Protein AF-A0A6J4JGJ0-F1 (afdb_monomer_lite)

Structure (mmCIF, N/CA/C/O backbone):
data_AF-A0A6J4JGJ0-F1
#
_entry.id   AF-A0A6J4JGJ0-F1
#
loop_
_atom_site.group_PDB
_atom_site.id
_atom_site.type_symbol
_atom_site.label_atom_id
_atom_site.label_alt_id
_atom_site.label_comp_id
_atom_site.label_asym_id
_atom_site.label_entity_id
_atom_site.label_seq_id
_atom_site.pdbx_PDB_ins_code
_atom_site.Cartn_x
_atom_site.Cartn_y
_atom_site.Cartn_z
_atom_site.occupancy
_atom_site.B_iso_or_equiv
_atom_site.auth_seq_id
_atom_site.auth_comp_id
_atom_site.auth_asym_id
_atom_site.auth_atom_id
_atom_site.pdbx_PDB_model_num
ATOM 1 N N . TYR A 1 1 ? 24.388 9.368 -12.604 1.00 70.81 1 TYR A N 1
ATOM 2 C CA . TYR A 1 1 ? 23.783 10.703 -12.440 1.00 70.81 1 TYR A CA 1
ATOM 3 C C . TYR A 1 1 ? 24.181 11.184 -11.066 1.00 70.81 1 TYR A C 1
ATOM 5 O O . TYR A 1 1 ? 24.035 10.422 -10.114 1.00 70.81 1 TYR A O 1
ATOM 13 N N . GLU A 1 2 ? 24.759 12.372 -10.991 1.00 78.25 2 GLU A N 1
ATOM 14 C CA . GLU A 1 2 ? 25.039 13.048 -9.726 1.00 78.25 2 GLU A CA 1
ATOM 15 C C . GLU A 1 2 ? 23.963 14.108 -9.540 1.00 78.25 2 GLU A C 1
ATOM 17 O O . GLU A 1 2 ? 23.591 14.784 -10.501 1.00 78.25 2 GLU A O 1
ATOM 22 N N . ASP A 1 3 ? 23.412 14.199 -8.335 1.00 76.19 3 ASP A N 1
ATOM 23 C CA . ASP A 1 3 ? 22.428 15.222 -8.026 1.00 76.19 3 ASP A CA 1
ATOM 24 C C . ASP A 1 3 ? 23.105 16.602 -8.108 1.00 76.19 3 ASP A C 1
ATOM 26 O O . ASP A 1 3 ? 24.086 16.846 -7.404 1.00 76.19 3 ASP A O 1
ATOM 30 N N . PRO A 1 4 ? 22.610 17.527 -8.945 1.00 73.31 4 PRO A N 1
ATOM 31 C CA . PRO A 1 4 ? 23.274 18.807 -9.170 1.00 73.31 4 PRO A CA 1
ATOM 32 C C . PRO A 1 4 ? 23.237 19.744 -7.952 1.00 73.31 4 PRO A C 1
ATOM 34 O O . PRO A 1 4 ? 23.928 20.761 -7.956 1.00 73.31 4 PRO A O 1
ATOM 37 N N . LYS A 1 5 ? 22.430 19.451 -6.921 1.00 80.62 5 LYS A N 1
ATOM 38 C CA . LYS A 1 5 ? 22.336 20.250 -5.692 1.00 80.62 5 LYS A CA 1
ATOM 39 C C . LYS A 1 5 ? 23.202 19.693 -4.570 1.00 80.62 5 LYS A C 1
ATOM 41 O O . LYS A 1 5 ? 23.783 20.482 -3.832 1.00 80.62 5 LYS A O 1
ATOM 46 N N . THR A 1 6 ? 23.259 18.372 -4.407 1.00 82.44 6 THR A N 1
ATOM 47 C CA . THR A 1 6 ? 24.029 17.738 -3.322 1.00 82.44 6 THR A CA 1
ATOM 48 C C . THR A 1 6 ? 25.400 17.238 -3.767 1.00 82.44 6 THR A C 1
ATOM 50 O O . THR A 1 6 ? 26.266 17.034 -2.922 1.00 82.44 6 THR A O 1
ATOM 53 N N . GLY A 1 7 ? 25.618 17.049 -5.072 1.00 79.94 7 GLY A N 1
ATOM 54 C CA . GLY A 1 7 ? 26.824 16.423 -5.621 1.00 79.94 7 GLY A CA 1
ATOM 55 C C . GLY A 1 7 ? 26.918 14.922 -5.329 1.00 79.94 7 GLY A C 1
ATOM 56 O O . GLY A 1 7 ? 27.944 14.304 -5.597 1.00 79.94 7 GLY A O 1
ATOM 57 N N . GLU A 1 8 ? 25.870 14.319 -4.760 1.00 83.88 8 GLU A N 1
ATOM 58 C CA . GLU A 1 8 ? 25.855 12.900 -4.415 1.00 83.88 8 GLU A CA 1
ATOM 59 C C . GLU A 1 8 ? 25.383 12.036 -5.587 1.00 83.88 8 GLU A C 1
ATOM 61 O O . GLU A 1 8 ? 24.634 12.467 -6.466 1.00 83.88 8 GLU A O 1
ATOM 66 N N . ASN A 1 9 ? 25.783 10.764 -5.585 1.00 81.56 9 ASN A N 1
ATOM 67 C CA . ASN A 1 9 ? 25.325 9.809 -6.585 1.00 81.56 9 ASN A CA 1
ATOM 68 C C . ASN A 1 9 ? 23.816 9.545 -6.433 1.00 81.56 9 ASN A C 1
ATOM 70 O O . ASN A 1 9 ? 23.373 8.936 -5.461 1.00 81.56 9 ASN A O 1
ATOM 74 N N . ALA A 1 10 ? 23.044 9.938 -7.444 1.00 83.88 10 ALA A N 1
ATOM 75 C CA . ALA A 1 10 ? 21.600 9.744 -7.533 1.00 83.88 10 ALA A CA 1
ATOM 76 C C . ALA A 1 10 ? 21.233 8.851 -8.735 1.00 83.88 10 ALA A C 1
ATOM 78 O O . ALA A 1 10 ? 20.287 9.108 -9.479 1.00 83.88 10 ALA A O 1
ATOM 79 N N . SER A 1 11 ? 22.022 7.801 -8.979 1.00 88.75 11 SER A N 1
ATOM 80 C CA . SER A 1 11 ? 21.796 6.892 -10.107 1.00 88.75 11 SER A CA 1
ATOM 81 C C . SER A 1 11 ? 20.405 6.257 -10.060 1.00 88.75 11 SER A C 1
ATOM 83 O O . SER A 1 11 ? 19.975 5.745 -9.033 1.00 88.75 11 SER A O 1
ATOM 85 N N . LEU A 1 12 ? 19.710 6.268 -11.199 1.00 90.38 12 LEU A N 1
ATOM 86 C CA . LEU A 1 12 ? 18.352 5.723 -11.317 1.00 90.38 12 LEU A CA 1
ATOM 87 C C . LEU A 1 12 ? 18.331 4.194 -11.460 1.00 90.38 12 LEU A C 1
ATOM 89 O O . LEU A 1 12 ? 17.302 3.567 -11.222 1.00 90.38 12 LEU A O 1
ATOM 93 N N . ILE A 1 13 ? 19.468 3.604 -11.834 1.00 94.88 13 ILE A N 1
ATOM 94 C CA . ILE A 1 13 ? 19.657 2.166 -12.039 1.00 94.88 13 ILE A CA 1
ATOM 95 C C . ILE A 1 13 ? 20.642 1.645 -10.995 1.00 94.88 13 ILE A C 1
ATOM 97 O O . ILE A 1 13 ? 21.642 2.302 -10.695 1.00 94.88 13 ILE A O 1
ATOM 101 N N . ALA A 1 14 ? 20.352 0.474 -10.434 1.00 95.31 14 ALA A N 1
ATOM 102 C CA . ALA A 1 14 ? 21.243 -0.207 -9.508 1.00 95.31 14 ALA A CA 1
ATOM 103 C C . ALA A 1 14 ? 22.553 -0.605 -10.201 1.00 95.31 14 ALA A C 1
ATOM 105 O O . ALA A 1 14 ? 22.571 -0.960 -11.381 1.00 95.31 14 ALA A O 1
ATOM 106 N N . LYS A 1 15 ? 23.664 -0.559 -9.460 1.00 94.75 15 LYS A N 1
ATOM 107 C CA . LYS A 1 15 ? 24.996 -0.826 -10.017 1.00 94.75 15 LYS A CA 1
ATOM 108 C C . LYS A 1 15 ? 25.116 -2.247 -10.583 1.00 94.75 15 LYS A C 1
ATOM 110 O O . LYS A 1 15 ? 25.642 -2.410 -11.678 1.00 94.75 15 LYS A O 1
ATOM 115 N N . ASP A 1 16 ? 24.585 -3.242 -9.874 1.00 95.69 16 ASP A N 1
ATOM 116 C CA . ASP A 1 16 ? 24.581 -4.644 -10.309 1.00 95.69 16 ASP A CA 1
ATOM 117 C C . ASP A 1 16 ? 23.790 -4.829 -11.613 1.00 95.69 16 ASP A C 1
ATOM 119 O O . ASP A 1 16 ? 24.266 -5.463 -12.552 1.00 95.69 16 ASP A O 1
ATOM 123 N N . VAL A 1 17 ? 22.614 -4.208 -11.714 1.00 97.12 17 VAL A N 1
ATOM 124 C CA . VAL A 1 17 ? 21.772 -4.256 -12.919 1.00 97.12 17 VAL A CA 1
ATOM 125 C C . VAL A 1 17 ? 22.444 -3.548 -14.096 1.00 97.12 17 VAL A C 1
ATOM 127 O O . VAL A 1 17 ? 22.437 -4.065 -15.212 1.00 97.12 17 VAL A O 1
ATOM 130 N N . TYR A 1 18 ? 23.080 -2.400 -13.860 1.00 97.00 18 TYR A N 1
ATOM 131 C CA . TYR A 1 18 ? 23.843 -1.694 -14.889 1.00 97.00 18 TYR A CA 1
ATOM 132 C C . TYR A 1 18 ? 25.007 -2.538 -15.430 1.00 97.00 18 TYR A C 1
ATOM 134 O O . TYR A 1 18 ? 25.200 -2.606 -16.643 1.00 97.00 18 TYR A O 1
ATOM 142 N N . GLU A 1 19 ? 25.764 -3.208 -14.560 1.00 97.56 19 GLU A N 1
ATOM 143 C CA . GLU A 1 19 ? 26.869 -4.087 -14.963 1.00 97.56 19 GLU A CA 1
ATOM 144 C C . GLU A 1 19 ? 26.381 -5.262 -15.823 1.00 97.56 19 GLU A C 1
ATOM 146 O O . GLU A 1 19 ? 26.992 -5.566 -16.851 1.00 97.56 19 GLU A O 1
ATOM 151 N N . ILE A 1 20 ? 25.241 -5.863 -15.468 1.00 97.75 20 ILE A N 1
ATOM 152 C CA . ILE A 1 20 ? 24.595 -6.926 -16.254 1.00 97.75 20 ILE A CA 1
ATOM 153 C C . ILE A 1 20 ? 24.184 -6.415 -17.638 1.00 97.75 20 ILE A C 1
ATOM 155 O O . ILE A 1 20 ? 24.487 -7.063 -18.643 1.00 97.75 20 ILE A O 1
ATOM 159 N N . ILE A 1 21 ? 23.538 -5.245 -17.706 1.00 97.31 21 ILE A N 1
ATOM 160 C CA . ILE A 1 21 ? 23.137 -4.622 -18.975 1.00 97.31 21 ILE A CA 1
ATOM 161 C C . ILE A 1 21 ? 24.370 -4.363 -19.841 1.00 97.31 21 ILE A C 1
ATOM 163 O O . ILE A 1 21 ? 24.394 -4.735 -21.010 1.00 97.31 21 ILE A O 1
ATOM 167 N N . ARG A 1 22 ? 25.430 -3.777 -19.271 1.00 97.38 22 ARG A N 1
ATOM 168 C CA . ARG A 1 22 ? 26.668 -3.470 -20.003 1.00 97.38 22 ARG A CA 1
ATOM 169 C C . ARG A 1 22 ? 27.361 -4.720 -20.530 1.00 97.38 22 ARG A C 1
ATOM 171 O O . ARG A 1 22 ? 27.859 -4.690 -21.652 1.00 97.38 22 ARG A O 1
ATOM 178 N N . LYS A 1 23 ? 27.379 -5.804 -19.753 1.00 97.94 23 LYS A N 1
ATOM 179 C CA . LYS A 1 23 ? 27.971 -7.083 -20.164 1.00 97.94 23 LYS A CA 1
ATOM 180 C C . LYS A 1 23 ? 27.230 -7.716 -21.349 1.00 97.94 23 LYS A C 1
ATOM 182 O O . LYS A 1 23 ? 27.870 -8.360 -22.171 1.00 97.94 23 LYS A O 1
ATOM 187 N N . ASN A 1 24 ? 25.916 -7.506 -21.452 1.00 97.69 24 ASN A N 1
ATOM 188 C CA . ASN A 1 24 ? 25.051 -8.129 -22.462 1.00 97.69 24 ASN A CA 1
ATOM 189 C C . ASN A 1 24 ? 24.478 -7.125 -23.482 1.00 97.69 24 ASN A C 1
ATOM 191 O O . ASN A 1 24 ? 23.507 -7.437 -24.168 1.00 97.69 24 ASN A O 1
ATOM 195 N N . ALA A 1 25 ? 25.067 -5.928 -23.594 1.00 96.81 25 ALA A N 1
ATOM 196 C CA . ALA A 1 25 ? 24.467 -4.790 -24.295 1.00 96.81 25 ALA A CA 1
ATOM 197 C C . ALA A 1 25 ? 24.060 -5.108 -25.741 1.00 96.81 25 ALA A C 1
ATOM 199 O O . ALA A 1 25 ? 22.922 -4.866 -26.119 1.00 96.81 25 ALA A O 1
ATOM 200 N N . ALA A 1 26 ? 24.944 -5.738 -26.523 1.00 97.44 26 ALA A N 1
ATOM 201 C CA . ALA A 1 26 ? 24.660 -6.062 -27.924 1.00 97.44 26 ALA A CA 1
ATOM 202 C C . ALA A 1 26 ? 23.440 -6.989 -28.096 1.00 97.44 26 ALA A C 1
ATOM 204 O O . ALA A 1 26 ? 22.639 -6.802 -29.012 1.00 97.44 26 ALA A O 1
ATOM 205 N N . LEU A 1 27 ? 23.282 -7.975 -27.209 1.00 97.50 27 LEU A N 1
ATOM 206 C CA . LEU A 1 27 ? 22.150 -8.902 -27.236 1.00 97.50 27 LEU A CA 1
ATOM 207 C C . LEU A 1 27 ? 20.855 -8.205 -26.801 1.00 97.50 27 LEU A C 1
ATOM 209 O O . LEU A 1 27 ? 19.830 -8.336 -27.462 1.00 97.50 27 LEU A O 1
ATOM 213 N N . LEU A 1 28 ? 20.904 -7.435 -25.714 1.00 97.25 28 LEU A N 1
ATOM 214 C CA . LEU A 1 28 ? 19.732 -6.733 -25.187 1.00 97.25 28 LEU A CA 1
ATOM 215 C C . LEU A 1 28 ? 19.235 -5.652 -26.157 1.00 97.25 28 LEU A C 1
ATOM 217 O O . LEU A 1 28 ? 18.037 -5.580 -26.423 1.00 97.25 28 LEU A O 1
ATOM 221 N N . ASP A 1 29 ? 20.147 -4.868 -26.737 1.00 97.00 29 ASP A N 1
ATOM 222 C CA . ASP A 1 29 ? 19.820 -3.800 -27.686 1.00 97.00 29 ASP A CA 1
ATOM 223 C C . ASP A 1 29 ? 19.202 -4.353 -28.978 1.00 97.00 29 ASP A C 1
ATOM 225 O O . ASP A 1 29 ? 18.273 -3.753 -29.517 1.00 97.00 29 ASP A O 1
ATOM 229 N N . SER A 1 30 ? 19.678 -5.509 -29.457 1.00 97.31 30 SER A N 1
ATOM 230 C CA . SER A 1 30 ? 19.125 -6.172 -30.649 1.00 97.31 30 SER A CA 1
ATOM 231 C C . SER A 1 30 ? 17.810 -6.913 -30.392 1.00 97.31 30 SER A C 1
ATOM 233 O O . SER A 1 30 ? 17.065 -7.163 -31.337 1.00 97.31 30 SER A O 1
ATOM 235 N N . SER A 1 31 ? 17.498 -7.229 -29.132 1.00 97.38 31 SER A N 1
ATOM 236 C CA . SER A 1 31 ? 16.259 -7.922 -28.754 1.00 97.38 31 SER A CA 1
ATOM 237 C C . SER A 1 31 ? 15.063 -6.980 -28.583 1.00 97.38 31 SER A C 1
ATOM 239 O O . SER A 1 31 ? 13.919 -7.432 -28.596 1.00 97.38 31 SER A O 1
ATOM 241 N N . ILE A 1 32 ? 15.296 -5.675 -28.407 1.00 98.25 32 ILE A N 1
ATOM 242 C CA . ILE A 1 32 ? 14.223 -4.691 -28.226 1.00 98.25 32 ILE A CA 1
ATOM 243 C C . ILE A 1 32 ? 13.545 -4.374 -29.565 1.00 98.25 32 ILE A C 1
ATOM 245 O O . ILE A 1 32 ? 14.179 -3.911 -30.511 1.00 98.25 32 ILE A O 1
ATOM 249 N N . ILE A 1 33 ? 12.218 -4.521 -29.611 1.00 98.12 33 ILE A N 1
ATOM 250 C CA . ILE A 1 33 ? 11.396 -4.219 -30.790 1.00 98.12 33 ILE A CA 1
ATOM 251 C C . ILE A 1 33 ? 10.628 -2.917 -30.549 1.00 98.12 33 ILE A C 1
ATOM 253 O O . ILE A 1 33 ? 9.560 -2.907 -29.935 1.00 98.12 33 ILE A O 1
ATOM 257 N N . TYR A 1 34 ? 11.164 -1.800 -31.046 1.00 98.19 34 TYR A N 1
ATOM 258 C CA . TYR A 1 34 ? 10.584 -0.468 -30.820 1.00 98.19 34 TYR A CA 1
ATOM 259 C C . TYR A 1 34 ? 9.199 -0.264 -31.439 1.00 98.19 34 TYR A C 1
ATOM 261 O O . TYR A 1 34 ? 8.421 0.525 -30.909 1.00 98.19 34 TYR A O 1
ATOM 269 N N . ASP A 1 35 ? 8.843 -1.003 -32.491 1.00 98.19 35 ASP A N 1
ATOM 270 C CA . ASP A 1 35 ? 7.511 -0.904 -33.101 1.00 98.19 35 ASP A CA 1
ATOM 271 C C . ASP A 1 35 ? 6.389 -1.288 -32.121 1.00 98.19 35 ASP A C 1
ATOM 273 O O . ASP A 1 35 ? 5.263 -0.803 -32.236 1.00 98.19 35 ASP A O 1
ATOM 277 N N . ARG A 1 36 ? 6.702 -2.076 -31.080 1.00 97.81 36 ARG A N 1
ATOM 278 C CA . ARG A 1 36 ? 5.752 -2.429 -30.016 1.00 97.81 36 ARG A CA 1
ATOM 279 C C . ARG A 1 36 ? 5.343 -1.233 -29.150 1.00 97.81 36 ARG A C 1
ATOM 281 O O . ARG A 1 36 ? 4.330 -1.320 -28.458 1.00 97.81 36 ARG A O 1
ATOM 288 N N . ASP A 1 37 ? 6.056 -0.103 -29.203 1.00 97.31 37 ASP A N 1
ATOM 289 C CA . ASP A 1 37 ? 5.617 1.137 -28.546 1.00 97.31 37 ASP A CA 1
ATOM 290 C C . ASP A 1 37 ? 4.291 1.655 -29.137 1.00 97.31 37 ASP A C 1
ATOM 292 O O . ASP A 1 37 ? 3.472 2.210 -28.403 1.00 97.31 37 ASP A O 1
ATOM 296 N N . TYR A 1 38 ? 4.024 1.402 -30.424 1.00 96.44 38 TYR A N 1
ATOM 297 C CA . TYR A 1 38 ? 2.775 1.794 -31.091 1.00 96.44 38 TYR A CA 1
ATOM 298 C C . TYR A 1 38 ? 1.582 0.900 -30.743 1.00 96.44 38 TYR A C 1
ATOM 300 O O . TYR A 1 38 ? 0.450 1.222 -31.096 1.00 96.44 38 TYR A O 1
ATOM 308 N N . ASN A 1 39 ? 1.801 -0.198 -30.012 1.00 94.81 39 ASN A N 1
ATOM 309 C CA . ASN A 1 39 ? 0.703 -1.045 -29.560 1.00 94.81 39 ASN A CA 1
ATOM 310 C C . ASN A 1 39 ? -0.116 -0.370 -28.452 1.00 94.81 39 ASN A C 1
ATOM 312 O O . ASN A 1 39 ? -1.227 -0.816 -28.166 1.00 94.81 39 ASN A O 1
ATOM 316 N N . TYR A 1 40 ? 0.411 0.644 -27.760 1.00 95.62 40 TYR A N 1
ATOM 317 C CA . TYR A 1 40 ? -0.340 1.379 -26.741 1.00 95.62 40 TYR A CA 1
ATOM 318 C C . TYR A 1 40 ? -1.349 2.330 -27.379 1.00 95.62 40 TYR A C 1
ATOM 320 O O . TYR A 1 40 ? -1.034 3.065 -28.311 1.00 95.62 40 TYR A O 1
ATOM 328 N N . ASP A 1 41 ? -2.561 2.354 -26.829 1.00 96.25 41 ASP A N 1
ATOM 329 C CA . ASP A 1 41 ? -3.506 3.412 -27.147 1.00 96.25 41 ASP A CA 1
ATOM 330 C C . ASP A 1 41 ? -3.028 4.746 -26.551 1.00 96.25 41 ASP A C 1
ATOM 332 O O . ASP A 1 41 ? -2.117 4.815 -25.716 1.00 96.25 41 ASP A O 1
ATOM 336 N N . TYR A 1 42 ? -3.653 5.840 -26.980 1.00 96.38 42 TYR A N 1
ATOM 337 C CA . TYR A 1 42 ? -3.246 7.178 -26.559 1.00 96.38 42 TYR A CA 1
ATOM 338 C C . TYR A 1 42 ? -3.261 7.344 -25.029 1.00 96.38 42 TYR A C 1
ATOM 340 O O . TYR A 1 42 ? -2.307 7.865 -24.447 1.00 96.38 42 TYR A O 1
ATOM 348 N N . PHE A 1 43 ? -4.318 6.878 -24.356 1.00 96.25 43 PHE A N 1
ATOM 349 C CA . PHE A 1 43 ? -4.458 7.031 -22.906 1.00 96.25 43 PHE A CA 1
ATOM 350 C C . PHE A 1 43 ? -3.516 6.119 -22.116 1.00 96.25 43 PHE A C 1
ATOM 352 O O . PHE A 1 43 ? -2.966 6.551 -21.095 1.00 96.25 43 PHE A O 1
ATOM 359 N N . GLY A 1 44 ? -3.273 4.896 -22.587 1.00 95.00 44 GLY A N 1
ATOM 360 C CA . GLY A 1 44 ? -2.284 3.992 -22.015 1.00 95.00 44 GLY A CA 1
ATOM 361 C C . GLY A 1 44 ? -0.881 4.577 -22.121 1.00 95.00 44 GLY A C 1
ATOM 362 O O . GLY A 1 44 ? -0.179 4.672 -21.112 1.00 95.00 44 GLY A O 1
ATOM 363 N N . TYR A 1 45 ? -0.507 5.090 -23.295 1.00 96.44 45 TYR A N 1
ATOM 364 C CA . TYR A 1 45 ? 0.778 5.761 -23.479 1.00 96.44 45 TYR A CA 1
ATOM 365 C C . TYR A 1 45 ? 0.916 6.995 -22.578 1.00 96.44 45 TYR A C 1
ATOM 367 O O . TYR A 1 45 ? 1.911 7.129 -21.866 1.00 96.44 45 TYR A O 1
ATOM 375 N N . LYS A 1 46 ? -0.098 7.871 -22.522 1.00 96.00 46 LYS A N 1
ATOM 376 C CA . LYS A 1 46 ? -0.080 9.049 -21.635 1.00 96.00 46 LYS A CA 1
ATOM 377 C C . LYS A 1 46 ? 0.029 8.679 -20.159 1.00 96.00 46 LYS A C 1
ATOM 379 O O . LYS A 1 46 ? 0.649 9.411 -19.387 1.00 96.00 46 LYS A O 1
ATOM 384 N N . THR A 1 47 ? -0.519 7.536 -19.761 1.00 94.00 47 THR A N 1
ATOM 385 C CA . THR A 1 47 ? -0.370 7.014 -18.399 1.00 94.00 47 THR A CA 1
ATOM 386 C C . THR A 1 47 ? 1.073 6.587 -18.121 1.00 94.00 47 THR A C 1
ATOM 388 O O . THR A 1 47 ? 1.625 6.957 -17.079 1.00 94.00 47 THR A O 1
ATOM 391 N N . LEU A 1 48 ? 1.715 5.883 -19.060 1.00 94.75 48 LEU A N 1
ATOM 392 C CA . LEU A 1 48 ? 3.134 5.525 -18.964 1.00 94.75 48 LEU A CA 1
ATOM 393 C C . LEU A 1 48 ? 4.024 6.772 -18.898 1.00 94.75 48 LEU A C 1
ATOM 395 O O . LEU A 1 48 ? 4.837 6.901 -17.980 1.00 94.75 48 LEU A O 1
ATOM 399 N N . GLU A 1 49 ? 3.798 7.720 -19.808 1.00 93.69 49 GLU A N 1
ATOM 400 C CA . GLU A 1 49 ? 4.506 8.999 -19.904 1.00 93.69 49 GLU A CA 1
ATOM 401 C C . GLU A 1 49 ? 4.441 9.787 -18.587 1.00 93.69 49 GLU A C 1
ATOM 403 O O . GLU A 1 49 ? 5.435 10.356 -18.121 1.00 93.69 49 GLU A O 1
ATOM 408 N N . ARG A 1 50 ? 3.262 9.819 -17.959 1.00 90.25 50 ARG A N 1
ATOM 409 C CA . ARG A 1 50 ? 3.024 10.593 -16.741 1.00 90.25 50 ARG A CA 1
ATOM 410 C C . ARG A 1 50 ? 3.756 10.036 -15.522 1.00 90.25 50 ARG A C 1
ATOM 412 O O . ARG A 1 50 ? 4.144 10.825 -14.662 1.00 90.25 50 ARG A O 1
ATOM 419 N N . SER A 1 51 ? 3.900 8.716 -15.385 1.00 88.44 51 SER A N 1
ATOM 420 C CA . SER A 1 51 ? 4.284 8.136 -14.084 1.00 88.44 51 SER A CA 1
ATOM 421 C C . SER A 1 51 ? 5.278 6.977 -14.107 1.00 88.44 51 SER A C 1
ATOM 423 O O . SER A 1 51 ? 5.948 6.790 -13.086 1.00 88.44 51 SER A O 1
ATOM 425 N N . TYR A 1 52 ? 5.390 6.230 -15.210 1.00 92.44 52 TYR A N 1
ATOM 426 C CA . TYR A 1 52 ? 6.132 4.961 -15.270 1.00 92.44 52 TYR A CA 1
ATOM 427 C C . TYR A 1 52 ? 7.513 5.075 -15.909 1.00 92.44 52 TYR A C 1
ATOM 429 O O . TYR A 1 52 ? 8.428 4.380 -15.478 1.00 92.44 52 TYR A O 1
ATOM 437 N N . LEU A 1 53 ? 7.667 5.940 -16.911 1.00 95.44 53 LEU A N 1
ATOM 438 C CA . LEU A 1 53 ? 8.942 6.127 -17.602 1.00 95.44 53 LEU A CA 1
ATOM 439 C C . LEU A 1 53 ? 9.870 7.006 -16.754 1.00 95.44 53 LEU A C 1
ATOM 441 O O . LEU A 1 53 ? 9.453 8.065 -16.267 1.00 95.44 53 LEU A O 1
ATOM 445 N N . LEU A 1 54 ? 11.119 6.571 -16.562 1.00 93.62 54 LEU A N 1
ATOM 446 C CA . LEU A 1 54 ? 12.106 7.333 -15.800 1.00 93.62 54 LEU A CA 1
ATOM 447 C C . LEU A 1 54 ? 12.377 8.695 -16.450 1.00 93.62 54 LEU A C 1
ATOM 449 O O . LEU A 1 54 ? 12.320 8.868 -17.673 1.00 93.62 54 LEU A O 1
ATOM 453 N N . ARG A 1 55 ? 12.679 9.676 -15.595 1.00 91.12 55 ARG A N 1
ATOM 454 C CA . ARG A 1 55 ? 12.964 11.053 -15.994 1.00 91.12 55 ARG A CA 1
ATOM 455 C C . ARG A 1 55 ? 14.305 11.513 -15.450 1.00 91.12 55 ARG A C 1
ATOM 457 O O . ARG A 1 55 ? 14.648 11.208 -14.312 1.00 91.12 55 ARG A O 1
ATOM 464 N N . LEU A 1 56 ? 14.999 12.303 -16.256 1.00 89.25 56 LEU A N 1
ATOM 465 C CA . LEU A 1 56 ? 16.200 13.042 -15.894 1.00 89.25 56 LEU A CA 1
ATOM 466 C C . LEU A 1 56 ? 15.938 14.514 -16.212 1.00 89.25 56 LEU A C 1
ATOM 468 O O . LEU A 1 56 ? 15.472 14.823 -17.309 1.00 89.25 56 LEU A O 1
ATOM 472 N N . ASP A 1 57 ? 16.147 15.408 -15.248 1.00 85.81 57 ASP A N 1
ATOM 473 C CA . ASP A 1 57 ? 15.900 16.851 -15.409 1.00 85.81 57 ASP A CA 1
ATOM 474 C C . ASP A 1 57 ? 14.501 17.178 -15.973 1.00 85.81 57 ASP A C 1
ATOM 476 O O . ASP A 1 57 ? 14.315 18.029 -16.843 1.00 85.81 57 ASP A O 1
ATOM 480 N N . GLY A 1 58 ? 13.490 16.428 -15.517 1.00 85.62 58 GLY A N 1
ATOM 481 C CA . GLY A 1 58 ? 12.093 16.558 -15.947 1.00 85.62 58 GLY A CA 1
ATOM 482 C C . GLY A 1 58 ? 11.768 15.961 -17.324 1.00 85.62 58 GLY A C 1
ATOM 483 O O . GLY A 1 58 ? 10.585 15.786 -17.640 1.00 85.62 58 GLY A O 1
ATOM 484 N N . LYS A 1 59 ? 12.777 15.580 -18.115 1.00 92.75 59 LYS A N 1
ATOM 485 C CA . LYS A 1 59 ? 12.629 14.953 -19.435 1.00 92.75 59 LYS A CA 1
ATOM 486 C C . LYS A 1 59 ? 12.591 13.438 -19.318 1.00 92.75 59 LYS A C 1
ATOM 488 O O . LYS A 1 59 ? 13.279 12.855 -18.489 1.00 92.75 59 LYS A O 1
ATOM 493 N N . ILE A 1 60 ? 11.784 12.796 -20.152 1.00 94.62 60 ILE A N 1
ATOM 494 C CA . ILE A 1 60 ? 11.682 11.335 -20.190 1.00 94.62 60 ILE A CA 1
ATOM 495 C C . ILE A 1 60 ? 12.921 10.763 -20.873 1.00 94.62 60 ILE A C 1
ATOM 497 O O . ILE A 1 60 ? 13.291 11.221 -21.952 1.00 94.62 60 ILE A O 1
ATOM 501 N N . VAL A 1 61 ? 13.543 9.772 -20.234 1.00 95.31 61 VAL A N 1
ATOM 502 C CA . VAL A 1 61 ? 14.756 9.097 -20.731 1.00 95.31 61 VAL A CA 1
ATOM 503 C C . VAL A 1 61 ? 14.525 7.626 -21.082 1.00 95.31 61 VAL A C 1
ATOM 505 O O . VAL A 1 61 ? 15.436 6.970 -21.571 1.00 95.31 61 VAL A O 1
ATOM 508 N N . GLU A 1 62 ? 13.309 7.117 -20.876 1.00 96.94 62 GLU A N 1
ATOM 509 C CA . GLU A 1 62 ? 12.912 5.757 -21.243 1.00 96.94 62 GLU A CA 1
ATOM 510 C C . GLU A 1 62 ? 11.786 5.763 -22.271 1.00 96.94 62 GLU A C 1
ATOM 512 O O . GLU A 1 62 ? 10.797 6.477 -22.116 1.00 96.94 62 GLU A O 1
ATOM 517 N N . ARG A 1 63 ? 11.893 4.898 -23.280 1.00 97.62 63 ARG A N 1
ATOM 518 C CA . ARG A 1 63 ? 10.738 4.426 -24.054 1.00 97.62 63 ARG A CA 1
ATOM 519 C C . ARG A 1 63 ? 10.000 3.325 -23.279 1.00 97.62 63 ARG A C 1
ATOM 521 O O . ARG A 1 63 ? 10.612 2.697 -22.410 1.00 97.62 63 ARG A O 1
ATOM 528 N N . PRO A 1 64 ? 8.726 3.022 -23.597 1.00 98.19 64 PRO A N 1
ATOM 529 C CA . PRO A 1 64 ? 8.025 1.892 -22.988 1.00 98.19 64 PRO A CA 1
ATOM 530 C C . PRO A 1 64 ? 8.816 0.582 -23.073 1.00 98.19 64 PRO A C 1
ATOM 532 O O . PRO A 1 64 ? 8.952 -0.094 -22.055 1.00 98.19 64 PRO A O 1
ATOM 535 N N . GLN A 1 65 ? 9.435 0.267 -24.219 1.00 98.38 65 GLN A N 1
ATOM 536 C CA . GLN A 1 65 ? 10.287 -0.927 -24.321 1.00 98.38 65 GLN A CA 1
ATOM 537 C C . GLN A 1 65 ? 11.494 -0.914 -23.370 1.00 98.38 65 GLN A C 1
ATOM 539 O O . GLN A 1 65 ? 11.842 -1.956 -22.820 1.00 98.38 65 GLN A O 1
ATOM 544 N N . HIS A 1 66 ? 12.120 0.248 -23.140 1.00 98.31 66 HIS A N 1
ATOM 545 C CA . HIS A 1 66 ? 13.242 0.369 -22.198 1.00 98.31 66 HIS A CA 1
ATOM 546 C C . HIS A 1 66 ? 12.799 0.063 -20.772 1.00 98.31 66 HIS A C 1
ATOM 548 O O . HIS A 1 66 ? 13.475 -0.687 -20.073 1.00 98.31 66 HIS A O 1
ATOM 554 N N . MET A 1 67 ? 11.635 0.581 -20.371 1.00 98.19 67 MET A N 1
ATOM 555 C CA . MET A 1 67 ? 11.040 0.283 -19.069 1.00 98.19 67 MET A CA 1
ATOM 556 C C . MET A 1 67 ? 10.762 -1.219 -18.922 1.00 98.19 67 MET A C 1
ATOM 558 O O . MET A 1 67 ? 11.151 -1.808 -17.916 1.00 98.19 67 MET A O 1
ATOM 562 N N . LEU A 1 68 ? 10.169 -1.860 -19.934 1.00 98.50 68 LEU A N 1
ATOM 563 C CA . LEU A 1 68 ? 9.880 -3.298 -19.900 1.00 98.50 68 LEU A CA 1
ATOM 564 C C . LEU A 1 68 ? 11.154 -4.149 -19.815 1.00 98.50 68 LEU A C 1
ATOM 566 O O . LEU A 1 68 ? 11.212 -5.075 -19.009 1.00 98.50 68 LEU A O 1
ATOM 570 N N . MET A 1 69 ? 12.191 -3.817 -20.589 1.00 98.56 69 MET A N 1
ATOM 571 C CA . MET A 1 69 ? 13.472 -4.525 -20.531 1.00 98.56 69 MET A CA 1
ATOM 572 C C . MET A 1 69 ? 14.176 -4.309 -19.185 1.00 98.56 69 MET A C 1
ATOM 574 O O . MET A 1 69 ? 14.660 -5.263 -18.578 1.00 98.56 69 MET A O 1
ATOM 578 N N . ARG A 1 70 ? 14.173 -3.078 -18.652 1.00 98.38 70 ARG A N 1
ATOM 579 C CA . ARG A 1 70 ? 14.681 -2.790 -17.302 1.00 98.38 70 ARG A CA 1
ATOM 580 C C . ARG A 1 70 ? 13.965 -3.629 -16.249 1.00 98.38 70 ARG A C 1
ATOM 582 O O . ARG A 1 70 ? 14.620 -4.137 -15.342 1.00 98.38 70 ARG A O 1
ATOM 589 N N . VAL A 1 71 ? 12.643 -3.764 -16.348 1.00 98.44 71 VAL A N 1
ATOM 590 C CA . VAL A 1 71 ? 11.854 -4.585 -15.423 1.00 98.44 71 VAL A CA 1
ATOM 591 C C . VAL A 1 71 ? 12.256 -6.051 -15.530 1.00 98.44 71 VAL A C 1
ATOM 593 O O . VAL A 1 71 ? 12.555 -6.660 -14.505 1.00 98.44 71 VAL A O 1
ATOM 596 N N . ALA A 1 72 ? 12.334 -6.594 -16.746 1.00 98.56 72 ALA A N 1
ATOM 597 C CA . ALA A 1 72 ? 12.709 -7.985 -16.969 1.00 98.56 72 ALA A CA 1
ATOM 598 C C . ALA A 1 72 ? 14.109 -8.301 -16.411 1.00 98.56 72 ALA A C 1
ATOM 600 O O . ALA A 1 72 ? 14.269 -9.228 -15.619 1.00 98.56 72 ALA A O 1
ATOM 601 N N . ILE A 1 73 ? 15.110 -7.470 -16.714 1.00 98.31 73 ILE A N 1
ATOM 602 C CA . ILE A 1 73 ? 16.470 -7.630 -16.173 1.00 98.31 73 ILE A CA 1
ATOM 603 C C . ILE A 1 73 ? 16.488 -7.397 -14.659 1.00 98.31 73 ILE A C 1
ATOM 605 O O . ILE A 1 73 ? 17.187 -8.092 -13.928 1.00 98.31 73 ILE A O 1
ATOM 609 N N . GLY A 1 74 ? 15.703 -6.445 -14.154 1.00 97.94 74 GLY A N 1
ATOM 610 C CA . GLY A 1 74 ? 15.580 -6.189 -12.721 1.00 97.94 74 GLY A CA 1
ATOM 611 C C . GLY A 1 74 ? 15.053 -7.392 -11.931 1.00 97.94 74 GLY A C 1
ATOM 612 O O . GLY A 1 74 ? 15.432 -7.557 -10.773 1.00 97.94 74 GLY A O 1
ATOM 613 N N . ILE A 1 75 ? 14.216 -8.228 -12.555 1.00 98.25 75 ILE A N 1
ATOM 614 C CA . ILE A 1 75 ? 13.669 -9.462 -11.977 1.00 98.25 75 ILE A CA 1
ATOM 615 C C . ILE A 1 75 ? 14.655 -10.627 -12.131 1.00 98.25 75 ILE A C 1
ATOM 617 O O . ILE A 1 75 ? 14.987 -11.279 -11.142 1.00 98.25 75 ILE A O 1
ATOM 621 N N . HIS A 1 76 ? 15.139 -10.878 -13.350 1.00 98.31 76 HIS A N 1
ATOM 622 C CA . HIS A 1 76 ? 15.894 -12.094 -13.689 1.00 98.31 76 HIS A CA 1
ATOM 623 C C . HIS A 1 76 ? 17.418 -11.954 -13.538 1.00 98.31 76 HIS A C 1
ATOM 625 O O . HIS A 1 76 ? 18.145 -12.945 -13.451 1.00 98.31 76 HIS A O 1
ATOM 631 N N . LYS A 1 77 ? 17.927 -10.724 -13.434 1.00 97.38 77 LYS A N 1
ATOM 632 C CA . LYS A 1 77 ? 19.349 -10.397 -13.279 1.00 97.38 77 LYS A CA 1
ATOM 633 C C . LYS A 1 77 ? 20.228 -11.097 -14.325 1.00 97.38 77 LYS A C 1
ATOM 635 O O . LYS A 1 77 ? 20.181 -10.740 -15.494 1.00 97.38 77 LYS A O 1
ATOM 640 N N . ASN A 1 78 ? 21.075 -12.036 -13.895 1.00 97.31 78 ASN A N 1
ATOM 641 C CA . ASN A 1 78 ? 22.048 -12.719 -14.755 1.00 97.31 78 ASN A CA 1
ATOM 642 C C . ASN A 1 78 ? 21.414 -13.773 -15.674 1.00 97.31 78 ASN A C 1
ATOM 644 O O . ASN A 1 78 ? 22.087 -14.233 -16.593 1.00 97.31 78 ASN A O 1
ATOM 648 N N . ASP A 1 79 ? 20.165 -14.167 -15.423 1.00 98.25 79 ASP A N 1
ATOM 649 C CA . ASP A 1 79 ? 19.421 -15.081 -16.285 1.00 98.25 79 ASP A CA 1
ATOM 650 C C . ASP A 1 79 ? 18.812 -14.302 -17.462 1.00 98.25 79 ASP A C 1
ATOM 652 O O . ASP A 1 79 ? 17.690 -13.792 -17.400 1.00 98.25 79 ASP A O 1
ATOM 656 N N . ILE A 1 80 ? 19.618 -14.133 -18.513 1.00 98.12 80 ILE A N 1
ATOM 657 C CA . IL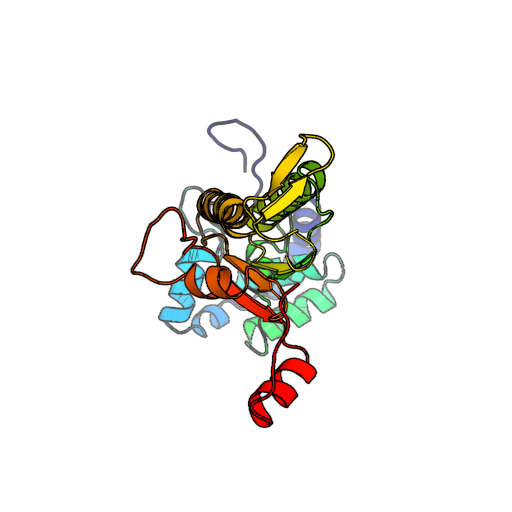E A 1 80 ? 19.259 -13.323 -19.683 1.00 98.12 80 ILE A CA 1
ATOM 658 C C . ILE A 1 80 ? 18.178 -14.005 -20.522 1.00 98.12 80 ILE A C 1
ATOM 660 O O . ILE A 1 80 ? 17.319 -13.305 -21.051 1.00 98.12 80 ILE A O 1
ATOM 664 N N . ASP A 1 81 ? 18.164 -15.335 -20.596 1.00 98.25 81 ASP A N 1
ATOM 665 C CA . ASP A 1 81 ? 17.159 -16.070 -21.368 1.00 98.25 81 ASP A CA 1
ATOM 666 C C . ASP A 1 81 ? 15.759 -15.830 -20.785 1.00 98.25 81 ASP A C 1
ATOM 668 O O . ASP A 1 81 ? 14.856 -15.393 -21.505 1.00 98.25 81 ASP A O 1
ATOM 672 N N . SER A 1 82 ? 15.607 -15.963 -19.462 1.00 98.56 82 SER A N 1
ATOM 673 C CA . SER A 1 82 ? 14.351 -15.632 -18.778 1.00 98.56 82 SER A CA 1
ATOM 674 C C . SER A 1 82 ? 14.010 -14.137 -18.856 1.00 98.56 82 SER A C 1
ATOM 676 O O . SER A 1 82 ? 12.840 -13.766 -18.957 1.00 98.56 82 SER A O 1
ATOM 678 N N . ALA A 1 83 ? 15.009 -13.242 -18.840 1.00 98.56 83 ALA A N 1
ATOM 679 C CA . ALA A 1 83 ? 14.772 -11.808 -19.025 1.00 98.56 83 ALA A CA 1
ATOM 680 C C . ALA A 1 83 ? 14.198 -11.498 -20.420 1.00 98.56 83 ALA A C 1
ATOM 682 O O . ALA A 1 83 ? 13.265 -10.702 -20.543 1.00 98.56 83 ALA A O 1
ATOM 683 N N . LEU A 1 84 ? 14.724 -12.132 -21.469 1.00 98.62 84 LEU A N 1
ATOM 684 C CA . LEU A 1 84 ? 14.240 -11.967 -22.838 1.00 98.62 84 LEU A CA 1
ATOM 685 C C . LEU A 1 84 ? 12.849 -12.581 -23.029 1.00 98.62 84 LEU A C 1
ATOM 687 O O . LEU A 1 84 ? 12.005 -11.972 -23.690 1.00 98.62 84 LEU A O 1
ATOM 691 N N . GLU A 1 85 ? 12.580 -13.738 -22.423 1.00 98.69 85 GLU A N 1
ATOM 692 C CA . GLU A 1 85 ? 11.245 -14.343 -22.400 1.00 98.69 85 GLU A CA 1
ATOM 693 C C . GLU A 1 85 ? 10.226 -13.390 -21.757 1.00 98.69 85 GLU A C 1
ATOM 695 O O . GLU A 1 85 ? 9.235 -13.010 -22.386 1.00 98.69 85 GLU A O 1
ATOM 700 N N . THR A 1 86 ? 10.512 -12.912 -20.544 1.00 98.69 86 THR A N 1
ATOM 701 C CA . THR A 1 86 ? 9.651 -11.970 -19.819 1.00 98.69 86 THR A CA 1
ATOM 702 C C . THR A 1 86 ? 9.465 -10.656 -20.579 1.00 98.69 86 THR A C 1
ATOM 704 O O . THR A 1 86 ? 8.345 -10.144 -20.654 1.00 98.69 86 THR A O 1
ATOM 707 N N . TYR A 1 87 ? 10.520 -10.110 -21.197 1.00 98.69 87 TYR A N 1
ATOM 708 C CA . TYR A 1 87 ? 10.411 -8.925 -22.053 1.00 98.69 87 TYR A CA 1
ATOM 709 C C . TYR A 1 87 ? 9.447 -9.153 -23.222 1.00 98.69 87 TYR A C 1
ATOM 711 O O . TYR A 1 87 ? 8.581 -8.308 -23.469 1.00 98.69 87 TYR A O 1
ATOM 719 N N . ASN A 1 88 ? 9.564 -10.278 -23.932 1.00 98.56 88 ASN A N 1
ATOM 720 C CA . ASN A 1 88 ? 8.689 -10.586 -25.060 1.00 98.56 88 ASN A CA 1
ATOM 721 C C . ASN A 1 88 ? 7.233 -10.721 -24.615 1.00 98.56 88 ASN A C 1
ATOM 723 O O . ASN A 1 88 ? 6.369 -10.037 -25.161 1.00 98.56 88 ASN A O 1
ATOM 727 N N . LEU A 1 89 ? 6.975 -11.492 -23.559 1.00 98.62 89 LEU A N 1
ATOM 728 C CA . LEU A 1 89 ? 5.624 -11.682 -23.036 1.00 98.62 89 LEU A CA 1
ATOM 729 C C . LEU A 1 89 ? 4.978 -10.359 -22.590 1.00 98.62 89 LEU A C 1
ATOM 731 O O . LEU A 1 89 ? 3.817 -10.095 -22.913 1.00 98.62 89 LEU A O 1
ATOM 735 N N . MET A 1 90 ? 5.721 -9.488 -21.897 1.00 98.50 90 MET A N 1
ATOM 736 C CA . MET A 1 90 ? 5.204 -8.178 -21.483 1.00 98.50 90 MET A CA 1
ATOM 737 C C . MET A 1 90 ? 5.022 -7.208 -22.656 1.00 98.50 90 MET A C 1
ATOM 739 O O . MET A 1 90 ? 4.018 -6.499 -22.718 1.00 98.50 90 MET A O 1
ATOM 743 N N . SER A 1 91 ? 5.976 -7.143 -23.589 1.00 98.12 91 SER A N 1
ATOM 744 C CA . SER A 1 91 ? 5.921 -6.204 -24.724 1.00 98.12 91 SER A CA 1
ATOM 745 C C . SER A 1 91 ? 4.864 -6.584 -25.766 1.00 98.12 91 SER A C 1
ATOM 747 O O . SER A 1 91 ? 4.325 -5.705 -26.441 1.00 98.12 91 SER A O 1
ATOM 749 N N . GLU A 1 92 ? 4.500 -7.864 -25.842 1.00 97.88 92 GLU A N 1
ATOM 750 C CA . GLU A 1 92 ? 3.341 -8.379 -26.584 1.00 97.88 92 GLU A CA 1
ATOM 751 C C . GLU A 1 92 ? 2.025 -8.297 -25.793 1.00 97.88 92 GLU A C 1
ATOM 753 O O . GLU A 1 92 ? 0.963 -8.593 -26.333 1.00 97.88 92 GLU A O 1
ATOM 758 N N . LYS A 1 93 ? 2.076 -7.826 -24.539 1.00 96.81 93 LYS A N 1
ATOM 759 C CA . LYS A 1 93 ? 0.933 -7.639 -23.632 1.00 96.81 93 LYS A CA 1
ATOM 760 C C . LYS A 1 93 ? 0.219 -8.926 -23.204 1.00 96.81 93 LYS A C 1
ATOM 762 O O . LYS A 1 93 ? -0.964 -8.878 -22.868 1.00 96.81 93 LYS A O 1
ATOM 767 N N . TRP A 1 94 ? 0.923 -10.054 -23.139 1.00 98.19 94 TRP A N 1
ATOM 768 C CA . TRP A 1 94 ? 0.380 -11.281 -22.543 1.00 98.19 94 TRP A CA 1
ATOM 769 C C . TRP A 1 94 ? 0.095 -11.116 -21.049 1.00 98.19 94 TRP A C 1
ATOM 771 O O . TRP A 1 94 ? -0.886 -11.649 -20.534 1.00 98.19 94 TRP A O 1
ATOM 781 N N . PHE A 1 95 ? 0.933 -10.346 -20.353 1.00 98.31 95 PHE A N 1
ATOM 782 C CA . PHE A 1 95 ? 0.716 -9.941 -18.968 1.00 98.31 95 PHE A CA 1
ATOM 783 C C . PHE A 1 95 ? 1.441 -8.621 -18.661 1.00 98.31 95 PHE A C 1
ATOM 785 O O . PHE A 1 95 ? 2.207 -8.103 -19.472 1.00 98.31 95 PHE A O 1
ATOM 792 N N . THR A 1 96 ? 1.215 -8.075 -17.466 1.00 97.69 96 THR A N 1
ATOM 793 C CA . THR A 1 96 ? 1.992 -6.956 -16.916 1.00 97.69 96 THR A CA 1
ATOM 794 C C . THR A 1 96 ? 2.256 -7.183 -15.434 1.00 97.69 96 THR A C 1
ATOM 796 O O . THR A 1 96 ? 1.407 -7.721 -14.722 1.00 97.69 96 THR A O 1
ATOM 799 N N . HIS A 1 97 ? 3.408 -6.728 -14.942 1.00 97.94 97 HIS A N 1
ATOM 800 C CA . HIS A 1 97 ? 3.640 -6.644 -13.503 1.00 97.94 97 HIS A CA 1
ATOM 801 C C . HIS A 1 97 ? 2.897 -5.459 -12.872 1.00 97.94 97 HIS A C 1
ATOM 803 O O . HIS A 1 97 ? 2.439 -4.536 -13.553 1.00 97.94 97 HIS A O 1
ATOM 809 N N . ALA A 1 98 ? 2.790 -5.488 -11.542 1.00 94.81 98 ALA A N 1
ATOM 810 C CA . ALA A 1 98 ? 2.166 -4.431 -10.762 1.00 94.81 98 ALA A CA 1
ATOM 811 C C . ALA A 1 98 ? 2.970 -3.121 -10.811 1.00 94.81 98 ALA A C 1
ATOM 813 O O . ALA A 1 98 ? 4.179 -3.109 -11.051 1.00 94.81 98 ALA A O 1
ATOM 814 N N . THR A 1 99 ? 2.302 -2.001 -10.514 1.00 89.94 99 THR A N 1
ATOM 815 C CA . THR A 1 99 ? 2.909 -0.661 -10.558 1.00 89.94 99 THR A CA 1
ATOM 816 C C . THR A 1 99 ? 4.248 -0.550 -9.805 1.00 89.94 99 THR A C 1
ATOM 818 O O . THR A 1 99 ? 5.184 -0.017 -10.400 1.00 89.94 99 THR A O 1
ATOM 821 N N . PRO A 1 100 ? 4.405 -1.041 -8.555 1.00 90.12 100 PRO A N 1
ATOM 822 C CA . PRO A 1 100 ? 5.680 -0.925 -7.839 1.00 90.12 100 PRO A CA 1
ATOM 823 C C . PRO A 1 100 ? 6.810 -1.694 -8.522 1.00 90.12 100 PRO A C 1
ATOM 825 O O . PRO A 1 100 ? 7.939 -1.216 -8.564 1.00 90.12 100 PRO A O 1
ATOM 828 N N . THR A 1 101 ? 6.504 -2.840 -9.135 1.00 94.88 101 THR A N 1
ATOM 829 C CA . THR A 1 101 ? 7.475 -3.590 -9.933 1.00 94.88 101 THR A CA 1
ATOM 830 C C . THR A 1 101 ? 7.921 -2.780 -11.151 1.00 94.88 101 THR A C 1
ATOM 832 O O . THR A 1 101 ? 9.119 -2.620 -11.360 1.00 94.88 101 THR A O 1
ATOM 835 N N . LEU A 1 102 ? 6.985 -2.189 -11.904 1.00 94.81 102 LEU A N 1
ATOM 836 C CA . LEU A 1 102 ? 7.307 -1.363 -13.078 1.00 94.81 102 LEU A CA 1
ATOM 837 C C . LEU A 1 102 ? 8.129 -0.111 -12.712 1.00 94.81 102 LEU A C 1
ATOM 839 O O . LEU A 1 102 ? 9.047 0.284 -13.436 1.00 94.81 102 LEU A O 1
ATOM 843 N N . PHE A 1 103 ? 7.828 0.502 -11.563 1.00 90.19 103 PHE A N 1
ATOM 844 C CA . PHE A 1 103 ? 8.554 1.667 -11.058 1.00 90.19 103 PHE A CA 1
ATOM 845 C C . PHE A 1 103 ? 9.968 1.331 -10.585 1.00 90.19 103 PHE A C 1
ATOM 847 O O . PHE A 1 103 ? 10.897 2.071 -10.897 1.00 90.19 103 PHE A O 1
ATOM 854 N N . ASN A 1 104 ? 10.126 0.244 -9.827 1.00 92.06 104 ASN A N 1
ATOM 855 C CA . ASN A 1 104 ? 11.305 0.063 -8.982 1.00 92.06 104 ASN A CA 1
ATOM 856 C C . ASN A 1 104 ? 12.229 -1.073 -9.437 1.00 92.06 104 ASN A C 1
ATOM 858 O O . ASN A 1 104 ? 13.375 -1.124 -8.980 1.00 92.06 104 ASN A O 1
ATOM 862 N N . ALA A 1 105 ? 11.785 -1.977 -10.316 1.00 96.62 105 ALA A N 1
ATOM 863 C CA . ALA A 1 105 ? 12.657 -3.023 -10.844 1.00 96.62 105 ALA A CA 1
ATOM 864 C C . ALA A 1 105 ? 13.846 -2.397 -11.585 1.00 96.62 105 ALA A C 1
ATOM 866 O O . ALA A 1 105 ? 13.694 -1.464 -12.377 1.00 96.62 105 ALA A O 1
ATOM 867 N N . GLY A 1 106 ? 15.045 -2.885 -11.270 1.00 94.94 106 GLY A N 1
ATOM 868 C CA . GLY A 1 106 ? 16.295 -2.341 -11.793 1.00 94.94 106 GLY A CA 1
ATOM 869 C C . GLY A 1 106 ? 16.815 -1.086 -11.083 1.00 94.94 106 GLY A C 1
ATOM 870 O O . GLY A 1 106 ? 17.915 -0.644 -11.399 1.00 94.94 106 GLY A O 1
ATOM 871 N N . SER A 1 107 ? 16.075 -0.511 -10.129 1.00 93.81 107 SER A N 1
ATOM 872 C CA . SER A 1 107 ? 16.494 0.688 -9.383 1.00 93.81 107 SER A CA 1
ATOM 873 C C . SER A 1 107 ? 17.318 0.342 -8.126 1.00 93.81 107 SER A C 1
ATOM 875 O O . SER A 1 107 ? 17.232 -0.789 -7.645 1.00 93.81 107 SER A O 1
ATOM 877 N N . PRO A 1 108 ? 18.083 1.287 -7.536 1.00 91.81 108 PRO A N 1
ATOM 878 C CA . PRO A 1 108 ? 18.927 1.019 -6.362 1.00 91.81 108 PRO A CA 1
ATOM 879 C C . PRO A 1 108 ? 18.193 0.518 -5.110 1.00 91.81 108 PRO A C 1
ATOM 881 O O . PRO A 1 108 ? 18.801 -0.139 -4.268 1.00 91.81 108 PRO A O 1
ATOM 884 N N . LYS A 1 109 ? 16.903 0.839 -4.956 1.00 88.12 109 LYS A N 1
ATOM 885 C CA . LYS A 1 109 ? 16.056 0.377 -3.844 1.00 88.12 109 LYS A CA 1
ATOM 886 C C . LYS A 1 109 ? 14.797 -0.290 -4.412 1.00 88.12 109 LYS A C 1
ATOM 888 O O . LYS A 1 109 ? 13.732 0.330 -4.428 1.00 88.12 109 LYS A O 1
ATOM 893 N N . PRO A 1 110 ? 14.907 -1.537 -4.904 1.00 90.56 110 PRO A N 1
ATOM 894 C CA . PRO A 1 110 ? 13.851 -2.176 -5.676 1.00 90.56 110 PRO A CA 1
ATOM 895 C C . PRO A 1 110 ? 12.745 -2.733 -4.766 1.00 90.56 110 PRO A C 1
ATOM 897 O O . PRO A 1 110 ? 12.701 -3.928 -4.488 1.00 90.56 110 PRO A O 1
ATOM 900 N N . GLN A 1 111 ? 11.832 -1.879 -4.295 1.00 90.56 111 GLN A N 1
ATOM 901 C CA . GLN A 1 111 ? 10.624 -2.339 -3.603 1.00 90.56 111 GLN A CA 1
ATOM 902 C C . GLN A 1 111 ? 9.544 -2.714 -4.635 1.00 90.56 111 GLN A C 1
ATOM 904 O O . GLN A 1 111 ? 8.860 -1.847 -5.178 1.00 90.56 111 GLN A O 1
ATOM 909 N N . LEU A 1 112 ? 9.421 -4.009 -4.934 1.00 93.50 112 LEU A N 1
ATOM 910 C CA . LEU A 1 112 ? 8.566 -4.536 -6.005 1.00 93.50 112 LEU A CA 1
ATOM 911 C C . LEU A 1 112 ? 7.158 -4.951 -5.543 1.00 93.50 112 LEU A C 1
ATOM 913 O O . LEU A 1 112 ? 6.262 -5.083 -6.378 1.00 93.50 112 LEU A O 1
ATOM 917 N N . SER A 1 113 ? 6.957 -5.162 -4.242 1.00 92.25 113 SER A N 1
ATOM 918 C CA . SER A 1 113 ? 5.701 -5.623 -3.642 1.00 92.25 113 SER A CA 1
ATOM 919 C C . SER A 1 113 ? 4.680 -4.495 -3.526 1.00 92.25 113 SER A C 1
ATOM 921 O O . SER A 1 113 ? 5.027 -3.354 -3.234 1.00 92.25 113 SER A O 1
ATOM 923 N N . SER A 1 114 ? 3.398 -4.807 -3.718 1.00 90.06 114 SER A N 1
ATOM 924 C CA . SER A 1 114 ? 2.336 -3.786 -3.715 1.00 90.06 114 SER A CA 1
ATOM 925 C C . SER A 1 114 ? 1.610 -3.629 -2.388 1.00 90.06 114 SER A C 1
ATOM 927 O O . SER A 1 114 ? 1.283 -2.508 -2.006 1.00 90.06 114 SER A O 1
ATOM 929 N N . CYS A 1 115 ? 1.345 -4.733 -1.694 1.00 94.31 115 CYS A N 1
ATOM 930 C CA . CYS A 1 115 ? 0.439 -4.757 -0.553 1.00 94.31 115 CYS A CA 1
ATOM 931 C C . CYS A 1 115 ? 1.106 -5.419 0.646 1.00 94.31 115 CYS A C 1
ATOM 933 O O . CYS A 1 115 ? 1.809 -6.417 0.495 1.00 94.31 115 CYS A O 1
ATOM 935 N N . PHE A 1 116 ? 0.838 -4.879 1.829 1.00 96.06 116 PHE A N 1
ATOM 936 C CA . PHE A 1 116 ? 1.361 -5.368 3.094 1.00 96.06 116 PHE A CA 1
ATOM 937 C C . PHE A 1 116 ? 0.221 -5.527 4.092 1.00 96.06 116 PHE A C 1
ATOM 939 O O . PHE A 1 116 ? -0.656 -4.668 4.187 1.00 96.06 116 PHE A O 1
ATOM 946 N N . LEU A 1 117 ? 0.247 -6.626 4.840 1.00 97.56 117 LEU A N 1
ATOM 947 C CA . LEU A 1 117 ? -0.689 -6.897 5.922 1.00 97.56 117 LEU A CA 1
ATOM 948 C C . LEU A 1 117 ? 0.075 -6.804 7.239 1.00 97.56 117 LEU A C 1
ATOM 950 O O . LEU A 1 117 ? 1.101 -7.463 7.411 1.00 97.56 117 LEU A O 1
ATOM 954 N N . LEU A 1 118 ? -0.407 -5.966 8.147 1.00 97.25 118 LEU A N 1
ATOM 955 C CA . LEU A 1 118 ? 0.162 -5.779 9.471 1.00 97.25 118 LEU A CA 1
ATOM 956 C C . LEU A 1 118 ? -0.891 -6.077 10.530 1.00 97.25 118 LEU A C 1
ATOM 958 O O . LEU A 1 118 ? -2.082 -5.823 10.358 1.00 97.25 118 LEU A O 1
ATOM 962 N N . THR A 1 119 ? -0.416 -6.583 11.657 1.00 97.31 119 THR A N 1
ATOM 963 C CA . THR A 1 119 ? -1.190 -6.636 12.895 1.00 97.31 119 THR A CA 1
ATOM 964 C C . THR A 1 119 ? -0.611 -5.597 13.834 1.00 97.31 119 THR A C 1
ATOM 966 O O . THR A 1 119 ? 0.608 -5.399 13.858 1.00 97.31 119 THR A O 1
ATOM 969 N N . MET A 1 120 ? -1.471 -4.917 14.587 1.00 97.62 120 MET A N 1
ATOM 970 C CA . MET A 1 120 ? -1.015 -4.064 15.673 1.00 97.62 120 MET A CA 1
ATOM 971 C C . MET A 1 120 ? -0.120 -4.866 16.623 1.00 97.62 120 MET A C 1
ATOM 973 O O . MET A 1 120 ? -0.545 -5.905 17.126 1.00 97.62 120 MET A O 1
ATOM 977 N N . LYS A 1 121 ? 1.119 -4.403 16.844 1.00 97.19 121 LYS A N 1
ATOM 978 C CA . LYS A 1 121 ? 2.117 -5.181 17.595 1.00 97.19 121 LYS A CA 1
ATOM 979 C C . LYS A 1 121 ? 1.671 -5.493 19.021 1.00 97.19 121 LYS A C 1
ATOM 981 O O . LYS A 1 121 ? 1.782 -6.633 19.453 1.00 97.19 121 LYS A O 1
ATOM 986 N N . GLU A 1 122 ? 1.197 -4.479 19.741 1.00 96.56 122 GLU A N 1
ATOM 987 C CA . GLU A 1 122 ? 0.770 -4.591 21.136 1.00 96.56 122 GLU A CA 1
ATOM 988 C C . GLU A 1 122 ? -0.279 -3.524 21.470 1.00 96.56 122 GLU A C 1
ATOM 990 O O . GLU A 1 122 ? -0.266 -2.431 20.900 1.00 96.56 122 GLU A O 1
ATOM 995 N N . ASP A 1 123 ? -1.125 -3.808 22.463 1.00 97.00 123 ASP A N 1
ATOM 996 C CA . ASP A 1 123 ? -2.042 -2.850 23.100 1.00 97.00 123 ASP A CA 1
ATOM 997 C C . ASP A 1 123 ? -1.306 -1.944 24.109 1.00 97.00 123 ASP A C 1
ATOM 999 O O . ASP A 1 123 ? -1.574 -1.907 25.318 1.00 97.00 123 ASP A O 1
ATOM 1003 N N . SER A 1 124 ? -0.302 -1.237 23.593 1.00 96.00 124 SER A N 1
ATOM 1004 C CA . SER A 1 124 ? 0.581 -0.340 24.332 1.00 96.00 124 SER A CA 1
ATOM 1005 C C . SER A 1 124 ? 0.968 0.856 23.459 1.00 96.00 124 SER A C 1
ATOM 1007 O O . SER A 1 124 ? 0.981 0.767 22.232 1.00 96.00 124 SER A O 1
ATOM 1009 N N . ILE A 1 125 ? 1.322 1.992 24.071 1.00 95.25 125 ILE A N 1
ATOM 1010 C CA . ILE A 1 125 ? 1.802 3.163 23.315 1.00 95.25 125 ILE A CA 1
ATOM 1011 C C . ILE A 1 125 ? 3.035 2.797 22.478 1.00 95.25 125 ILE A C 1
ATOM 1013 O O . ILE A 1 125 ? 3.114 3.172 21.312 1.00 95.25 125 ILE A O 1
ATOM 1017 N N . ALA A 1 126 ? 3.963 2.017 23.039 1.00 96.81 126 ALA A N 1
ATOM 1018 C CA . ALA A 1 126 ? 5.140 1.554 22.310 1.00 96.81 126 ALA A CA 1
ATOM 1019 C C . ALA A 1 126 ? 4.749 0.711 21.084 1.00 96.81 126 ALA A C 1
ATOM 1021 O O . ALA A 1 126 ? 5.185 1.017 19.977 1.00 96.81 126 ALA A O 1
ATOM 1022 N N . GLY A 1 127 ? 3.863 -0.279 21.250 1.00 97.75 127 GLY A N 1
ATOM 1023 C CA . GLY A 1 127 ? 3.383 -1.124 20.153 1.00 97.75 127 GLY A CA 1
ATOM 1024 C C . GLY A 1 127 ? 2.642 -0.346 19.064 1.00 97.75 127 GLY A C 1
ATOM 1025 O O . GLY A 1 127 ? 2.864 -0.588 17.873 1.00 97.75 127 GLY A O 1
ATOM 1026 N N . ILE A 1 128 ? 1.817 0.630 19.454 1.00 98.06 128 ILE A N 1
ATOM 1027 C CA . ILE A 1 128 ? 1.089 1.510 18.532 1.00 98.06 128 ILE A CA 1
ATOM 1028 C C . ILE A 1 128 ? 2.060 2.345 17.690 1.00 98.06 128 ILE A C 1
ATOM 1030 O O . ILE A 1 128 ? 1.963 2.344 16.461 1.00 98.06 128 ILE A O 1
ATOM 1034 N N . TYR A 1 129 ? 3.018 3.029 18.319 1.00 98.06 129 TYR A N 1
ATOM 1035 C CA . TYR A 1 129 ? 3.960 3.898 17.604 1.00 98.06 129 TYR A CA 1
ATOM 1036 C C . TYR A 1 129 ? 4.976 3.113 16.767 1.00 98.06 129 TYR A C 1
ATOM 1038 O O . TYR A 1 129 ? 5.347 3.558 15.680 1.00 98.06 129 TYR A O 1
ATOM 1046 N N . ASP A 1 130 ? 5.371 1.919 17.202 1.00 98.12 130 ASP A N 1
ATOM 1047 C CA . ASP A 1 130 ? 6.166 1.000 16.389 1.00 98.12 130 ASP A CA 1
ATOM 1048 C C . ASP A 1 130 ? 5.417 0.558 15.127 1.00 98.12 130 ASP A C 1
ATOM 1050 O O . ASP A 1 130 ? 5.983 0.512 14.030 1.00 98.12 130 ASP A O 1
ATOM 1054 N N . THR A 1 131 ? 4.131 0.235 15.271 1.00 98.12 131 THR A N 1
ATOM 1055 C CA . THR A 1 131 ? 3.271 -0.134 14.142 1.00 98.12 131 THR A CA 1
ATOM 1056 C C . THR A 1 131 ? 3.091 1.054 13.196 1.00 98.12 131 THR A C 1
ATOM 1058 O O . THR A 1 131 ? 3.197 0.893 11.979 1.00 98.12 131 THR A O 1
ATOM 1061 N N . LEU A 1 132 ? 2.901 2.260 13.738 1.00 97.69 132 LEU A N 1
ATOM 1062 C CA . LEU A 1 132 ? 2.812 3.501 12.969 1.00 97.69 132 LEU A CA 1
ATOM 1063 C C . LEU A 1 132 ? 4.096 3.777 12.176 1.00 97.69 132 LEU A C 1
ATOM 1065 O O . LEU A 1 132 ? 4.029 4.072 10.983 1.00 97.69 132 LEU A O 1
ATOM 1069 N N . LYS A 1 133 ? 5.268 3.618 12.807 1.00 97.06 133 LYS A N 1
ATOM 1070 C CA . LYS A 1 133 ? 6.576 3.736 12.149 1.00 97.06 133 LYS A CA 1
ATOM 1071 C C . LYS A 1 133 ? 6.689 2.757 10.985 1.00 97.06 133 LYS A C 1
ATOM 1073 O O . LYS A 1 133 ? 7.073 3.162 9.890 1.00 97.06 133 LYS A O 1
ATOM 1078 N N . ASN A 1 134 ? 6.321 1.493 11.189 1.00 96.19 134 ASN A N 1
ATOM 1079 C CA . ASN A 1 134 ? 6.319 0.500 10.115 1.00 96.19 134 ASN A CA 1
ATOM 1080 C C . ASN A 1 134 ? 5.387 0.914 8.967 1.00 96.19 134 ASN A C 1
ATOM 1082 O O . ASN A 1 134 ? 5.781 0.826 7.804 1.00 96.19 134 ASN A O 1
ATOM 1086 N N . CYS A 1 135 ? 4.194 1.428 9.278 1.00 95.38 135 CYS A N 1
ATOM 1087 C CA . CYS A 1 135 ? 3.262 1.912 8.262 1.00 95.38 135 CYS A CA 1
ATOM 1088 C C . CYS A 1 135 ? 3.834 3.091 7.464 1.00 95.38 135 CYS A C 1
ATOM 1090 O O . CYS A 1 135 ? 3.730 3.109 6.239 1.00 95.38 135 CYS A O 1
ATOM 1092 N N . ALA A 1 136 ? 4.497 4.041 8.127 1.00 93.06 136 ALA A N 1
ATOM 1093 C CA . ALA A 1 136 ? 5.160 5.162 7.468 1.00 93.06 136 ALA A CA 1
ATOM 1094 C C . ALA A 1 136 ? 6.275 4.691 6.517 1.00 93.06 136 ALA A C 1
ATOM 1096 O O . ALA A 1 136 ? 6.311 5.106 5.359 1.00 93.06 136 ALA A O 1
ATOM 1097 N N . MET A 1 137 ? 7.137 3.771 6.961 1.00 91.69 137 MET A N 1
ATOM 1098 C CA . MET A 1 137 ? 8.217 3.221 6.128 1.00 91.69 137 MET A CA 1
ATOM 1099 C C . MET A 1 137 ? 7.675 2.471 4.901 1.00 91.69 137 MET A C 1
ATOM 1101 O O . MET A 1 137 ? 8.187 2.631 3.794 1.00 91.69 137 MET A O 1
ATOM 1105 N N . ILE A 1 138 ? 6.607 1.685 5.073 1.00 90.94 138 ILE A N 1
ATOM 1106 C CA . ILE A 1 138 ? 5.958 0.972 3.966 1.00 90.94 138 ILE A CA 1
ATOM 1107 C C . ILE A 1 138 ? 5.305 1.963 2.993 1.00 90.94 138 ILE A C 1
ATOM 1109 O O . ILE A 1 138 ? 5.520 1.850 1.782 1.00 90.94 138 ILE A O 1
ATOM 1113 N N . SER A 1 139 ? 4.578 2.965 3.501 1.00 88.12 139 SER A N 1
ATOM 1114 C CA . SER A 1 139 ? 3.938 3.999 2.674 1.00 88.12 139 SER A CA 1
ATOM 1115 C C . SER A 1 139 ? 4.964 4.771 1.846 1.00 88.12 139 SER A C 1
ATOM 1117 O O . SER A 1 139 ? 4.777 4.948 0.645 1.00 88.12 139 SER A O 1
ATOM 1119 N N . GLN A 1 140 ? 6.107 5.140 2.437 1.00 85.25 140 GLN A N 1
ATOM 1120 C CA . GLN A 1 140 ? 7.203 5.807 1.723 1.00 85.25 140 GLN A CA 1
ATOM 1121 C C . GLN A 1 140 ? 7.638 5.016 0.478 1.00 85.25 140 GLN A C 1
ATOM 1123 O O . GLN A 1 140 ? 7.889 5.596 -0.580 1.00 85.25 140 GLN A O 1
ATOM 1128 N N . SER A 1 141 ? 7.664 3.685 0.583 1.00 80.88 141 SER A N 1
ATOM 1129 C CA . SER A 1 141 ? 8.034 2.765 -0.500 1.00 80.88 141 SER A CA 1
ATOM 1130 C C . SER A 1 141 ? 6.899 2.420 -1.481 1.00 80.88 141 SER A C 1
ATOM 1132 O O . SER A 1 141 ? 7.036 1.495 -2.279 1.00 80.88 141 SER A O 1
ATOM 1134 N N . ALA A 1 142 ? 5.790 3.164 -1.440 1.00 81.19 142 ALA A N 1
ATOM 1135 C CA . ALA A 1 142 ? 4.596 2.978 -2.266 1.00 81.19 142 ALA A CA 1
ATOM 1136 C C . ALA A 1 142 ? 3.830 1.658 -2.050 1.00 81.19 142 ALA A C 1
ATOM 1138 O O . ALA A 1 142 ? 3.153 1.174 -2.959 1.00 81.19 142 ALA A O 1
ATOM 1139 N N . GLY A 1 143 ? 3.902 1.097 -0.839 1.00 86.50 143 GLY A N 1
ATOM 1140 C CA . GLY A 1 143 ? 3.083 -0.042 -0.426 1.00 86.50 143 GLY A CA 1
ATOM 1141 C C . GLY A 1 143 ? 1.715 0.381 0.121 1.00 86.50 143 GLY A C 1
ATOM 1142 O O . GLY A 1 143 ? 1.623 1.295 0.942 1.00 86.50 143 GLY A O 1
ATOM 1143 N N . GLY A 1 144 ? 0.649 -0.300 -0.307 1.00 91.69 144 GLY A N 1
ATOM 1144 C CA . GLY A 1 144 ? -0.665 -0.248 0.340 1.00 91.69 144 GLY A CA 1
ATOM 1145 C C . GLY A 1 144 ? -0.695 -1.116 1.600 1.00 91.69 144 GLY A C 1
ATOM 1146 O O . GLY A 1 144 ? -0.014 -2.142 1.660 1.00 91.69 144 GLY A O 1
ATOM 1147 N N . ILE A 1 145 ? -1.475 -0.715 2.604 1.00 96.25 145 ILE A N 1
ATOM 1148 C CA . ILE A 1 145 ? -1.464 -1.356 3.927 1.00 96.25 145 ILE A CA 1
ATOM 1149 C C . ILE A 1 145 ? -2.856 -1.847 4.307 1.00 96.25 145 ILE A C 1
ATOM 1151 O O . ILE A 1 145 ? -3.810 -1.079 4.256 1.00 96.25 145 ILE A O 1
ATOM 1155 N N . GLY A 1 146 ? -2.961 -3.098 4.746 1.00 98.06 146 GLY A N 1
ATOM 1156 C CA . GLY A 1 146 ? -4.057 -3.594 5.575 1.00 98.06 146 GLY A CA 1
ATOM 1157 C C . GLY A 1 146 ? -3.577 -3.736 7.018 1.00 98.06 146 GLY A C 1
ATOM 1158 O O . GLY A 1 146 ? -2.607 -4.449 7.256 1.00 98.06 146 GLY A O 1
ATOM 1159 N N . LEU A 1 147 ? -4.215 -3.061 7.972 1.0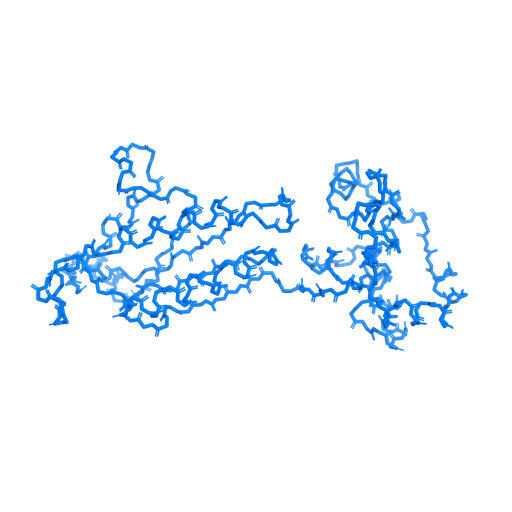0 98.38 147 LEU A N 1
ATOM 1160 C CA . LEU A 1 147 ? -3.835 -3.084 9.385 1.00 98.38 147 LEU A CA 1
ATOM 1161 C C . LEU A 1 147 ? -4.980 -3.630 10.239 1.00 98.38 147 LEU A C 1
ATOM 1163 O O . LEU A 1 147 ? -6.045 -3.019 10.306 1.00 98.38 147 LEU A O 1
ATOM 1167 N N . SER A 1 148 ? -4.748 -4.745 10.927 1.00 98.12 148 SER A N 1
ATOM 1168 C CA . SER A 1 148 ? -5.664 -5.245 11.955 1.00 98.12 148 SER A CA 1
ATOM 1169 C C . SER A 1 148 ? -5.517 -4.440 13.248 1.00 98.12 148 SER A C 1
ATOM 1171 O O . SER A 1 148 ? -4.409 -4.305 13.778 1.00 98.12 148 SER A O 1
ATOM 1173 N N . ALA A 1 149 ? -6.640 -3.915 13.748 1.00 97.50 149 ALA A N 1
ATOM 1174 C CA . ALA A 1 149 ? -6.714 -3.105 14.966 1.00 97.50 149 ALA A CA 1
ATOM 1175 C C . ALA A 1 149 ? -7.533 -3.763 16.095 1.00 97.50 149 ALA A C 1
ATOM 1177 O O . ALA A 1 149 ? -7.820 -3.108 17.091 1.00 97.50 149 ALA A O 1
ATOM 1178 N N . HIS A 1 150 ? -7.904 -5.044 15.959 1.00 96.19 150 HIS A N 1
ATOM 1179 C CA . HIS A 1 150 ? -8.803 -5.744 16.895 1.00 96.19 150 HIS A CA 1
ATOM 1180 C C . HIS A 1 150 ? -8.243 -5.862 18.319 1.00 96.19 150 HIS A C 1
ATOM 1182 O O . HIS A 1 150 ? -9.005 -6.024 19.262 1.00 96.19 150 HIS A O 1
ATOM 1188 N N . SER A 1 151 ? -6.915 -5.827 18.466 1.00 96.44 151 SER A N 1
ATOM 1189 C CA . SER A 1 151 ? -6.227 -6.023 19.744 1.00 96.44 151 SER A CA 1
ATOM 1190 C C . SER A 1 151 ? -6.125 -4.761 20.600 1.00 96.44 151 SER A C 1
ATOM 1192 O O . SER A 1 151 ? -5.721 -4.863 21.755 1.00 96.44 151 SER A O 1
ATOM 1194 N N . ILE A 1 152 ? -6.454 -3.581 20.067 1.00 98.06 152 ILE A N 1
ATOM 1195 C CA . ILE A 1 152 ? -6.393 -2.328 20.826 1.00 98.06 152 ILE A CA 1
ATOM 1196 C C . ILE A 1 152 ? -7.616 -2.205 21.721 1.00 98.06 152 ILE A C 1
ATOM 1198 O O . ILE A 1 152 ? -8.734 -2.420 21.277 1.00 98.06 152 ILE A O 1
ATOM 1202 N N . ARG A 1 153 ? -7.412 -1.811 22.979 1.00 97.94 153 ARG A N 1
ATOM 1203 C CA . ARG A 1 153 ? -8.511 -1.646 23.937 1.00 97.94 153 ARG A CA 1
ATOM 1204 C C . ARG A 1 153 ? -9.500 -0.545 23.525 1.00 97.94 153 ARG A C 1
ATOM 1206 O O . ARG A 1 153 ? -9.098 0.552 23.120 1.00 97.94 153 ARG A O 1
ATOM 1213 N N . ALA A 1 154 ? -10.785 -0.795 23.757 1.00 97.75 154 ALA A N 1
ATOM 1214 C CA . ALA A 1 154 ? -11.861 0.140 23.447 1.00 97.75 154 ALA A CA 1
ATOM 1215 C C . ALA A 1 154 ? -11.936 1.347 24.403 1.00 97.75 154 ALA A C 1
ATOM 1217 O O . ALA A 1 154 ? -11.284 1.389 25.458 1.00 97.75 154 ALA A O 1
ATOM 1218 N N . THR A 1 155 ? -12.765 2.329 24.046 1.00 97.12 155 THR A N 1
ATOM 1219 C CA . THR A 1 155 ? -13.045 3.527 24.854 1.00 97.12 155 THR A CA 1
ATOM 1220 C C . THR A 1 155 ? -13.509 3.163 26.269 1.00 97.12 155 THR A C 1
ATOM 1222 O O . THR A 1 155 ? -14.346 2.288 26.458 1.00 97.12 155 THR A O 1
ATOM 1225 N N . GLY A 1 156 ? -12.974 3.840 27.287 1.00 95.38 156 GLY A N 1
ATOM 1226 C CA . GLY A 1 156 ? -13.319 3.612 28.696 1.00 95.38 156 GLY A CA 1
ATOM 1227 C C . GLY A 1 156 ? -12.536 2.483 29.377 1.00 95.38 156 GLY A C 1
ATOM 1228 O O . GLY A 1 156 ? -12.572 2.384 30.602 1.00 95.38 156 GLY A O 1
ATOM 1229 N N . SER A 1 157 ? -11.770 1.682 28.628 1.00 96.19 157 SER A N 1
ATOM 1230 C CA . SER A 1 157 ? -10.949 0.600 29.188 1.00 96.19 157 SER A CA 1
ATOM 1231 C C . SER A 1 157 ? -9.884 1.124 30.155 1.00 96.19 157 SER A C 1
ATOM 1233 O O . SER A 1 157 ? -9.224 2.126 29.877 1.00 96.19 157 SER A O 1
ATOM 1235 N N . TYR A 1 158 ? -9.669 0.428 31.272 1.00 94.31 158 TYR A N 1
ATOM 1236 C CA . TYR A 1 158 ? -8.719 0.842 32.308 1.00 94.31 158 TYR A CA 1
ATOM 1237 C C . TYR A 1 158 ? -7.251 0.793 31.839 1.00 94.31 158 TYR A C 1
ATOM 1239 O O . TYR A 1 158 ? -6.825 -0.122 31.126 1.00 94.31 158 TYR A O 1
ATOM 1247 N N . ILE A 1 159 ? -6.445 1.762 32.281 1.00 91.69 159 ILE A N 1
ATOM 1248 C CA . ILE A 1 159 ? -5.001 1.833 32.035 1.00 91.69 159 ILE A CA 1
ATOM 1249 C C . ILE A 1 159 ? -4.267 1.785 33.376 1.00 91.69 159 ILE A C 1
ATOM 1251 O O . ILE A 1 159 ? -4.114 2.794 34.064 1.00 91.69 159 ILE A O 1
ATOM 1255 N N . LYS A 1 160 ? -3.749 0.601 33.723 1.00 84.81 160 LYS A N 1
ATOM 1256 C CA . LYS A 1 160 ? -3.073 0.341 35.006 1.00 84.81 160 LYS A CA 1
ATOM 1257 C C . LYS A 1 160 ? -1.898 1.284 35.290 1.00 84.81 160 LYS A C 1
ATOM 1259 O O . LYS A 1 160 ? -1.723 1.705 36.425 1.00 84.81 160 LYS A O 1
ATOM 1264 N N . GLY A 1 161 ? -1.093 1.608 34.276 1.00 83.25 161 GLY A N 1
ATOM 1265 C CA . GLY A 1 161 ? 0.132 2.400 34.456 1.00 83.25 161 GLY A CA 1
ATOM 1266 C C . GLY A 1 161 ? -0.100 3.881 34.770 1.00 83.25 161 GLY A C 1
ATOM 1267 O O . GLY A 1 161 ? 0.732 4.495 35.426 1.00 83.25 161 GLY A O 1
ATOM 1268 N N . THR A 1 162 ? -1.219 4.453 34.322 1.00 84.38 162 THR A N 1
ATOM 1269 C CA . THR A 1 162 ? -1.544 5.882 34.497 1.00 84.38 162 THR A CA 1
ATOM 1270 C C . THR A 1 162 ? -2.772 6.113 35.373 1.00 84.38 162 THR A C 1
ATOM 1272 O O . THR A 1 162 ? -3.146 7.259 35.604 1.00 84.38 162 THR A O 1
ATOM 1275 N N . ASN A 1 163 ? -3.405 5.036 35.850 1.00 88.44 163 ASN A N 1
ATOM 1276 C CA . ASN A 1 163 ? -4.680 5.055 36.565 1.00 88.44 163 ASN A CA 1
ATOM 1277 C C . ASN A 1 163 ? -5.786 5.837 35.823 1.00 88.44 163 ASN A C 1
ATOM 1279 O O . ASN A 1 163 ? -6.631 6.480 36.442 1.00 88.44 163 ASN A O 1
ATOM 1283 N N . GLY A 1 164 ? -5.744 5.805 34.488 1.00 92.81 164 GLY A N 1
ATOM 1284 C CA . GLY A 1 164 ? -6.684 6.491 33.605 1.00 92.81 164 GLY A CA 1
ATOM 1285 C C . GLY A 1 164 ? -7.547 5.526 32.796 1.00 92.81 164 GLY A C 1
ATOM 1286 O O . GLY A 1 164 ? -7.497 4.307 32.977 1.00 92.81 164 GLY A O 1
ATOM 1287 N N . THR A 1 165 ? -8.316 6.083 31.866 1.00 94.56 165 THR A N 1
ATOM 1288 C CA . THR A 1 165 ? -9.148 5.340 30.913 1.00 94.56 165 THR A CA 1
ATOM 1289 C C . THR A 1 165 ? -8.695 5.598 29.476 1.00 94.56 165 THR A C 1
ATOM 1291 O O . THR A 1 165 ? -8.173 6.662 29.147 1.00 94.56 165 THR A O 1
ATOM 1294 N N . SER A 1 166 ? -8.852 4.593 28.617 1.00 95.44 166 SER A N 1
ATOM 1295 C CA . SER A 1 166 ? -8.550 4.684 27.189 1.00 95.44 166 SER A CA 1
ATOM 1296 C C . SER A 1 166 ? -9.557 5.572 26.469 1.00 95.44 166 SER A C 1
ATOM 1298 O O . SER A 1 166 ? -10.757 5.495 26.728 1.00 95.44 166 SER A O 1
ATOM 1300 N N . ASN A 1 167 ? -9.076 6.342 25.495 1.00 94.75 167 ASN A N 1
ATOM 1301 C CA . ASN A 1 167 ? -9.934 7.084 24.571 1.00 94.75 167 ASN A CA 1
ATOM 1302 C C . ASN A 1 167 ? -10.343 6.252 23.334 1.00 94.75 167 ASN A C 1
ATOM 1304 O O . ASN A 1 167 ? -10.965 6.789 22.421 1.00 94.75 167 ASN A O 1
ATOM 1308 N N . GLY A 1 168 ? -9.968 4.967 23.298 1.00 96.75 168 GLY A N 1
ATOM 1309 C CA . GLY A 1 168 ? -10.370 4.006 22.272 1.00 96.75 168 GLY A CA 1
ATOM 1310 C C . GLY A 1 168 ? -9.685 4.180 20.917 1.00 96.75 168 GLY A C 1
ATOM 1311 O O . GLY A 1 168 ? -8.646 4.835 20.782 1.00 96.75 168 GLY A O 1
ATOM 1312 N N . LEU A 1 169 ? -10.284 3.574 19.891 1.00 97.75 169 LEU A N 1
ATOM 1313 C CA . LEU A 1 169 ? -9.728 3.519 18.537 1.00 97.75 169 LEU A CA 1
ATOM 1314 C C . LEU A 1 169 ? -9.721 4.870 17.820 1.00 97.75 169 LEU A C 1
ATOM 1316 O O . LEU A 1 169 ? -8.808 5.139 17.042 1.00 97.75 169 LEU A O 1
ATOM 1320 N N . VAL A 1 170 ? -10.724 5.722 18.046 1.00 97.31 170 VAL A N 1
ATOM 1321 C CA . VAL A 1 170 ? -10.931 6.931 17.230 1.00 97.31 170 VAL A CA 1
ATOM 1322 C C . VAL A 1 170 ? -9.721 7.877 17.269 1.00 97.31 170 VAL A C 1
ATOM 1324 O O . VAL A 1 170 ? -9.213 8.215 16.194 1.00 97.31 170 VAL A O 1
ATOM 1327 N N . PRO A 1 171 ? -9.184 8.277 18.441 1.00 97.12 171 PRO A N 1
ATOM 1328 C CA . PRO A 1 171 ? -8.009 9.147 18.487 1.00 97.12 171 PRO A CA 1
ATOM 1329 C C . PRO A 1 171 ? -6.752 8.475 17.936 1.00 97.12 171 PRO A C 1
ATOM 1331 O O . PRO A 1 171 ? -5.967 9.131 17.254 1.00 97.12 171 PRO A O 1
ATOM 1334 N N . MET A 1 172 ? -6.576 7.169 18.173 1.00 97.81 172 MET A N 1
ATOM 1335 C CA . MET A 1 172 ? -5.453 6.413 17.614 1.00 97.81 172 MET A CA 1
ATOM 1336 C C . MET A 1 172 ? -5.489 6.453 16.083 1.00 97.81 172 MET A C 1
ATOM 1338 O O . MET A 1 172 ? -4.504 6.817 15.445 1.00 97.81 172 MET A O 1
ATOM 1342 N N . LEU A 1 173 ? -6.634 6.132 15.479 1.00 97.94 173 LEU A N 1
ATOM 1343 C CA . LEU A 1 173 ? -6.788 6.097 14.028 1.00 97.94 173 LEU A CA 1
ATOM 1344 C C . LEU A 1 173 ? -6.651 7.482 13.385 1.00 97.94 173 LEU A C 1
ATOM 1346 O O . LEU A 1 173 ? -6.211 7.570 12.244 1.00 97.94 173 LEU A O 1
ATOM 1350 N N . LYS A 1 174 ? -6.904 8.580 14.105 1.00 97.19 174 LYS A N 1
ATOM 1351 C CA . LYS A 1 174 ? -6.556 9.925 13.612 1.00 97.19 174 LYS A CA 1
ATOM 1352 C C . LYS A 1 174 ? -5.050 10.121 13.435 1.00 97.19 174 LYS A C 1
ATOM 1354 O O . LYS A 1 174 ? -4.639 10.694 12.433 1.00 97.19 174 LYS A O 1
ATOM 1359 N N . VAL A 1 175 ? -4.224 9.577 14.328 1.00 97.38 175 VAL A N 1
ATOM 1360 C CA . VAL A 1 175 ? -2.759 9.619 14.168 1.00 97.38 175 VAL A CA 1
ATOM 1361 C C . VAL A 1 175 ? -2.324 8.838 12.920 1.00 97.38 175 VAL A C 1
ATOM 1363 O O . VAL A 1 175 ? -1.483 9.307 12.148 1.00 97.38 175 VAL A O 1
ATOM 1366 N N . PHE A 1 176 ? -2.937 7.676 12.667 1.00 97.25 176 PHE A N 1
ATOM 1367 C CA . PHE A 1 176 ? -2.710 6.916 11.431 1.00 97.25 176 PHE A CA 1
ATOM 1368 C C . PHE A 1 176 ? -3.192 7.673 10.187 1.00 97.25 176 PHE A C 1
ATOM 1370 O O . PHE A 1 176 ? -2.500 7.659 9.171 1.00 97.25 176 PHE A O 1
ATOM 1377 N N . ASN A 1 177 ? -4.331 8.367 10.265 1.00 95.88 177 ASN A N 1
ATOM 1378 C CA . ASN A 1 177 ? -4.856 9.205 9.186 1.00 95.88 177 ASN A CA 1
ATOM 1379 C C . ASN A 1 177 ? -3.871 10.306 8.801 1.00 95.88 177 ASN A C 1
ATOM 1381 O O . ASN A 1 177 ? -3.529 10.457 7.631 1.00 95.88 177 ASN A O 1
ATOM 1385 N N . ASP A 1 178 ? -3.386 11.056 9.786 1.00 95.00 178 ASP A N 1
ATOM 1386 C CA . ASP A 1 178 ? -2.471 12.166 9.537 1.00 95.00 178 ASP A CA 1
ATOM 1387 C C . ASP A 1 178 ? -1.115 11.666 9.029 1.00 95.00 178 ASP A C 1
ATOM 1389 O O . ASP A 1 178 ? -0.516 12.282 8.149 1.00 95.00 178 ASP A O 1
ATOM 1393 N N . THR A 1 179 ? -0.684 10.485 9.474 1.00 94.19 179 THR A N 1
ATOM 1394 C CA . THR A 1 179 ? 0.497 9.809 8.920 1.00 94.19 179 THR A CA 1
ATOM 1395 C C . THR A 1 179 ? 0.291 9.399 7.460 1.00 94.19 179 THR A C 1
ATOM 1397 O O . THR A 1 179 ? 1.184 9.615 6.642 1.00 94.19 179 THR A O 1
ATOM 1400 N N . ALA A 1 180 ? -0.879 8.860 7.100 1.00 91.81 180 ALA A N 1
ATOM 1401 C CA . ALA A 1 180 ? -1.209 8.507 5.717 1.00 91.81 180 ALA A CA 1
ATOM 1402 C C . ALA A 1 180 ? -1.225 9.734 4.790 1.00 91.81 180 ALA A C 1
ATOM 1404 O O . ALA A 1 180 ? -0.811 9.637 3.636 1.00 91.81 180 ALA A O 1
ATOM 1405 N N . ARG A 1 181 ? -1.667 10.892 5.304 1.00 89.44 181 ARG A N 1
ATOM 1406 C CA . ARG A 1 181 ? -1.623 12.179 4.591 1.00 89.44 181 ARG A CA 1
ATOM 1407 C C . ARG A 1 181 ? -0.215 12.749 4.469 1.00 89.44 181 ARG A C 1
ATOM 1409 O O . ARG A 1 181 ? 0.076 13.425 3.491 1.00 89.44 181 ARG A O 1
ATOM 1416 N N . TYR A 1 182 ? 0.616 12.559 5.490 1.00 89.06 182 TYR A N 1
ATOM 1417 C CA . TYR A 1 182 ? 1.971 13.100 5.526 1.00 89.06 182 TYR A CA 1
ATOM 1418 C C . TYR A 1 182 ? 2.919 12.315 4.615 1.00 89.06 182 TYR A C 1
ATOM 1420 O O . TYR A 1 182 ? 3.724 12.906 3.896 1.00 89.06 182 TYR A O 1
ATOM 1428 N N . VAL A 1 183 ? 2.821 10.983 4.630 1.00 84.69 183 VAL A N 1
ATOM 1429 C CA . VAL A 1 183 ? 3.714 10.100 3.875 1.00 84.69 183 VAL A CA 1
ATOM 1430 C C . VAL A 1 183 ? 3.066 9.679 2.559 1.00 84.69 183 VAL A C 1
ATOM 1432 O O . VAL A 1 183 ? 2.575 8.554 2.415 1.00 84.69 183 VAL A O 1
ATOM 1435 N N . ASP A 1 184 ? 3.107 10.589 1.585 1.00 74.25 184 ASP A N 1
ATOM 1436 C CA . ASP A 1 184 ? 2.723 10.287 0.209 1.00 74.25 184 ASP A CA 1
ATOM 1437 C C . ASP A 1 184 ? 3.665 9.243 -0.416 1.00 74.25 184 ASP A C 1
ATOM 1439 O O . ASP A 1 184 ? 4.895 9.293 -0.315 1.00 74.25 184 ASP A O 1
ATOM 1443 N N . GLN A 1 185 ? 3.065 8.287 -1.112 1.00 66.62 185 GLN A N 1
ATOM 1444 C CA . GLN A 1 185 ? 3.729 7.161 -1.745 1.00 66.62 185 GLN A CA 1
ATOM 1445 C C . GLN A 1 185 ? 4.601 7.606 -2.928 1.00 66.62 185 GLN A C 1
ATOM 1447 O O . GLN A 1 185 ? 4.139 8.279 -3.859 1.00 66.62 185 GLN A O 1
ATOM 1452 N N . GLY A 1 186 ? 5.866 7.167 -2.927 1.00 60.72 186 GLY A N 1
ATOM 1453 C CA . GLY A 1 186 ? 6.762 7.279 -4.082 1.00 60.72 186 GLY A CA 1
ATOM 1454 C C . GLY A 1 186 ? 7.115 8.715 -4.482 1.00 60.72 186 GLY A C 1
ATOM 1455 O O . GLY A 1 186 ? 7.220 8.996 -5.676 1.00 60.72 186 GLY A O 1
ATOM 1456 N N . GLY A 1 187 ? 7.257 9.624 -3.508 1.00 62.97 187 GLY A N 1
ATOM 1457 C CA . GLY A 1 187 ? 7.650 11.019 -3.750 1.00 62.97 187 GLY A CA 1
ATOM 1458 C C . GLY A 1 187 ? 6.518 11.896 -4.295 1.00 62.97 187 GLY A C 1
ATOM 1459 O O . GLY A 1 187 ? 6.745 12.690 -5.203 1.00 62.97 187 GLY A O 1
ATOM 1460 N N . GLY A 1 188 ? 5.293 11.721 -3.783 1.00 62.59 188 GLY A N 1
ATOM 1461 C CA . GLY A 1 188 ? 4.119 12.508 -4.193 1.00 62.59 188 GLY A CA 1
ATOM 1462 C C . GLY A 1 188 ? 3.356 11.945 -5.397 1.00 62.59 188 GLY A C 1
ATOM 1463 O O . GLY A 1 188 ? 2.470 12.608 -5.934 1.00 62.59 188 GLY A O 1
ATOM 1464 N N . LYS A 1 189 ? 3.679 10.725 -5.851 1.00 62.16 189 LYS A N 1
ATOM 1465 C CA . LYS A 1 189 ? 3.001 10.092 -6.996 1.00 62.16 189 LYS A CA 1
ATOM 1466 C C . LYS A 1 189 ? 1.630 9.510 -6.630 1.00 62.16 189 LYS A C 1
ATOM 1468 O O . LYS A 1 189 ? 0.758 9.451 -7.497 1.00 62.16 189 LYS A O 1
ATOM 1473 N N . ARG A 1 190 ? 1.429 9.066 -5.382 1.00 68.25 190 ARG A N 1
ATOM 1474 C CA . ARG A 1 190 ? 0.154 8.528 -4.866 1.00 68.25 190 ARG A CA 1
ATOM 1475 C C . ARG A 1 190 ? -0.032 8.892 -3.392 1.00 68.25 190 ARG A C 1
ATOM 1477 O O . ARG A 1 190 ? 0.946 9.019 -2.670 1.00 68.25 190 ARG A O 1
ATOM 1484 N N . LYS A 1 191 ? -1.280 9.018 -2.940 1.00 74.38 191 LYS A N 1
ATOM 1485 C CA . LYS A 1 191 ? -1.582 9.182 -1.509 1.00 74.38 191 LYS A CA 1
ATOM 1486 C C . LYS A 1 191 ? -1.342 7.873 -0.757 1.00 74.38 191 LYS A C 1
ATOM 1488 O O . LYS A 1 191 ? -1.567 6.803 -1.326 1.00 74.38 191 LYS A O 1
ATOM 1493 N N . GLY A 1 192 ? -0.928 7.957 0.507 1.00 79.31 192 GLY A N 1
ATOM 1494 C CA . GLY A 1 192 ? -0.913 6.806 1.411 1.00 79.31 192 GLY A CA 1
ATOM 1495 C C . GLY A 1 192 ? -2.301 6.166 1.507 1.00 79.31 192 GLY A C 1
ATOM 1496 O O . GLY A 1 192 ? -3.306 6.868 1.599 1.00 79.31 192 GLY A O 1
ATOM 1497 N N . ALA A 1 193 ? -2.368 4.834 1.450 1.00 88.88 193 ALA A N 1
ATOM 1498 C CA . ALA A 1 193 ? -3.626 4.091 1.488 1.00 88.88 193 ALA A CA 1
ATOM 1499 C C . ALA A 1 193 ? -3.560 2.980 2.537 1.00 88.88 193 ALA A C 1
ATOM 1501 O O . ALA A 1 193 ? -2.934 1.939 2.313 1.00 88.88 193 ALA A O 1
ATOM 1502 N N . PHE A 1 194 ? -4.198 3.219 3.685 1.00 96.06 194 PHE A N 1
ATOM 1503 C CA . PHE A 1 194 ? -4.284 2.263 4.789 1.00 96.06 194 PHE A CA 1
ATOM 1504 C C . PHE A 1 194 ? -5.737 1.812 4.950 1.00 96.06 194 PHE A C 1
ATOM 1506 O O . PHE A 1 194 ? -6.623 2.640 5.154 1.00 96.06 194 PHE A O 1
ATOM 1513 N N . ALA A 1 195 ? -5.977 0.509 4.862 1.00 98.06 195 ALA A N 1
ATOM 1514 C CA . ALA A 1 195 ? -7.235 -0.134 5.197 1.00 98.06 195 ALA A CA 1
ATOM 1515 C C . ALA A 1 195 ? -7.152 -0.689 6.617 1.00 98.06 195 ALA A C 1
ATOM 1517 O O . ALA A 1 195 ? -6.358 -1.586 6.896 1.00 98.06 195 ALA A O 1
ATOM 1518 N N . ILE A 1 196 ? -7.963 -0.150 7.517 1.00 98.50 196 ILE A N 1
ATOM 1519 C CA . ILE A 1 196 ? -8.059 -0.618 8.893 1.00 98.50 196 ILE A CA 1
ATOM 1520 C C . ILE A 1 196 ? -9.110 -1.719 8.946 1.00 98.50 196 ILE A C 1
ATOM 1522 O O . ILE A 1 196 ? -10.233 -1.524 8.484 1.00 98.50 196 ILE A O 1
ATOM 1526 N N . TYR A 1 197 ? -8.742 -2.861 9.511 1.00 98.75 197 TYR A N 1
ATOM 1527 C CA . TYR A 1 197 ? -9.628 -3.994 9.727 1.00 98.75 197 TYR A CA 1
ATOM 1528 C C . TYR A 1 197 ? -10.074 -4.016 11.187 1.00 98.75 197 TYR A C 1
ATOM 1530 O O . TYR A 1 197 ? -9.236 -3.992 12.096 1.00 98.75 197 TYR A O 1
ATOM 1538 N N . LEU A 1 198 ? -11.389 -4.109 11.409 1.00 98.69 198 LEU A N 1
ATOM 1539 C CA . LEU A 1 198 ? -11.992 -4.283 12.733 1.00 98.69 198 LEU A CA 1
ATOM 1540 C C . LEU A 1 198 ? -12.997 -5.448 12.751 1.00 98.69 198 LEU A C 1
ATOM 1542 O O . LEU A 1 198 ? -13.789 -5.584 11.823 1.00 98.69 198 LEU A O 1
ATOM 1546 N N . GLU A 1 199 ? -12.979 -6.286 13.788 1.00 98.62 199 GLU A N 1
ATOM 1547 C CA . GLU A 1 199 ? -14.021 -7.295 13.990 1.00 98.62 199 GLU A CA 1
ATOM 1548 C C . GLU A 1 199 ? -15.263 -6.643 14.622 1.00 98.62 199 GLU A C 1
ATOM 1550 O O . GLU A 1 199 ? -15.127 -5.763 15.477 1.00 98.62 199 GLU A O 1
ATOM 1555 N N . PRO A 1 200 ? -16.487 -7.049 14.239 1.00 98.56 200 PRO A N 1
ATOM 1556 C CA . PRO A 1 200 ? -17.708 -6.341 14.619 1.00 98.56 200 PRO A CA 1
ATOM 1557 C C . PRO A 1 200 ? -18.117 -6.509 16.090 1.00 98.56 200 PRO A C 1
ATOM 1559 O O . PRO A 1 200 ? -19.092 -5.897 16.516 1.00 98.56 200 PRO A O 1
ATOM 1562 N N . TRP A 1 201 ? -17.419 -7.335 16.874 1.00 98.56 201 TRP A N 1
ATOM 1563 C CA . TRP A 1 201 ? -17.631 -7.440 18.324 1.00 98.56 201 TRP A CA 1
ATOM 1564 C C . TRP A 1 201 ? -16.885 -6.362 19.116 1.00 98.56 201 TRP A C 1
ATOM 1566 O O . TRP A 1 201 ? -17.142 -6.204 20.302 1.00 98.56 201 TRP A O 1
ATOM 1576 N N . HIS A 1 202 ? -15.962 -5.624 18.502 1.00 98.62 202 HIS A N 1
ATOM 1577 C CA . HIS A 1 202 ? -15.183 -4.617 19.215 1.00 98.62 202 HIS A CA 1
ATOM 1578 C C . HIS A 1 202 ? -16.080 -3.457 19.684 1.00 98.62 202 HIS A C 1
ATOM 1580 O O . HIS A 1 202 ? -16.843 -2.907 18.888 1.00 98.62 202 HIS A O 1
ATOM 1586 N N . ALA A 1 203 ? -15.970 -3.020 20.941 1.00 98.50 203 ALA A N 1
ATOM 1587 C CA . ALA A 1 203 ? -16.892 -2.035 21.516 1.00 98.50 203 ALA A CA 1
ATOM 1588 C C . ALA A 1 203 ? -16.907 -0.663 20.816 1.00 98.50 203 ALA A C 1
ATOM 1590 O O . ALA A 1 203 ? -17.949 -0.011 20.760 1.00 98.50 203 ALA A O 1
ATOM 1591 N N . ASP A 1 204 ? -15.806 -0.259 20.178 1.00 98.44 204 ASP A N 1
ATOM 1592 C CA . ASP A 1 204 ? -15.763 0.962 19.354 1.00 98.44 204 ASP A CA 1
ATOM 1593 C C . ASP A 1 204 ? -16.311 0.790 17.910 1.00 98.44 204 ASP A C 1
ATOM 1595 O O . ASP A 1 204 ? -16.191 1.714 17.101 1.00 98.44 204 ASP A O 1
ATOM 1599 N N . VAL A 1 205 ? -16.910 -0.356 17.537 1.00 98.56 205 VAL A N 1
ATOM 1600 C CA . VAL A 1 205 ? -17.323 -0.656 16.144 1.00 98.56 205 VAL A CA 1
ATOM 1601 C C . VAL A 1 205 ? -18.255 0.401 15.543 1.00 98.56 205 VAL A C 1
ATOM 1603 O O . VAL A 1 205 ? -18.080 0.796 14.393 1.00 98.56 205 VAL A O 1
ATOM 1606 N N . PHE A 1 206 ? -19.213 0.928 16.308 1.00 98.19 206 PHE A N 1
ATOM 1607 C CA . PHE A 1 206 ? -20.130 1.953 15.800 1.00 98.19 206 PHE A CA 1
ATOM 1608 C C . PHE A 1 206 ? -19.404 3.256 15.454 1.00 98.19 206 PHE A C 1
ATOM 1610 O O . PHE A 1 206 ? -19.659 3.851 14.407 1.00 98.19 206 PHE A O 1
ATOM 1617 N N . ALA A 1 207 ? -18.458 3.678 16.298 1.00 97.44 207 ALA A N 1
ATOM 1618 C CA . ALA A 1 207 ? -17.649 4.859 16.031 1.00 97.44 207 ALA A CA 1
ATOM 1619 C C . ALA A 1 207 ? -16.718 4.633 14.830 1.00 97.44 207 ALA A C 1
ATOM 1621 O O . ALA A 1 207 ? -16.581 5.524 13.992 1.00 97.44 207 ALA A O 1
ATOM 1622 N N . PHE A 1 208 ? -16.143 3.432 14.710 1.00 98.12 208 PHE A N 1
ATOM 1623 C CA . PHE A 1 208 ? -15.318 3.006 13.578 1.00 98.12 208 PHE A CA 1
ATOM 1624 C C . PHE A 1 208 ? -16.065 3.107 12.236 1.00 98.12 208 PHE A C 1
ATOM 1626 O O . PHE A 1 208 ? -15.538 3.677 11.281 1.00 98.12 208 PHE A O 1
ATOM 1633 N N . LEU A 1 209 ? -17.318 2.639 12.173 1.00 98.00 209 LEU A N 1
ATOM 1634 C CA . LEU A 1 209 ? -18.164 2.719 10.970 1.00 98.00 209 LEU A CA 1
ATOM 1635 C C . LEU A 1 209 ? -18.453 4.165 10.527 1.00 98.00 209 LEU A C 1
ATOM 1637 O O . LEU A 1 209 ? -18.671 4.430 9.342 1.00 98.00 209 LEU A O 1
ATOM 1641 N N . ASP A 1 210 ? -18.423 5.116 11.459 1.00 97.69 210 ASP A N 1
ATOM 1642 C CA . ASP A 1 210 ? -18.727 6.523 11.207 1.00 97.69 210 ASP A CA 1
ATOM 1643 C C . ASP A 1 210 ? -17.520 7.353 10.753 1.00 97.69 210 ASP A C 1
ATOM 1645 O O . ASP A 1 210 ? -17.695 8.466 10.245 1.00 97.69 210 ASP A O 1
ATOM 1649 N N . MET A 1 211 ? -16.294 6.841 10.896 1.00 97.31 211 MET A N 1
ATOM 1650 C CA . MET A 1 211 ? -15.074 7.646 10.762 1.00 97.31 211 MET A CA 1
ATOM 1651 C C . MET A 1 211 ? -14.844 8.232 9.361 1.00 97.31 211 MET A C 1
ATOM 1653 O O . MET A 1 211 ? -14.149 9.246 9.233 1.00 97.31 211 MET A O 1
ATOM 1657 N N . ARG A 1 212 ? -15.442 7.641 8.317 1.00 96.56 212 ARG A N 1
ATOM 1658 C CA . ARG A 1 212 ? -15.348 8.124 6.927 1.00 96.56 212 ARG A CA 1
ATOM 1659 C C . ARG A 1 212 ? -16.545 8.974 6.479 1.00 96.56 212 ARG A C 1
ATOM 1661 O O . ARG A 1 212 ? -16.532 9.490 5.364 1.00 96.56 212 ARG A O 1
ATOM 1668 N N . LYS A 1 213 ? -17.583 9.146 7.309 1.00 96.75 213 LYS A N 1
ATOM 1669 C CA . LYS A 1 213 ? -18.767 9.949 6.949 1.00 96.75 213 LYS A CA 1
ATOM 1670 C C . LYS A 1 213 ? -18.389 11.418 6.722 1.00 96.75 213 LYS A C 1
ATOM 1672 O O . LYS A 1 213 ? -17.553 11.979 7.429 1.00 96.75 213 LYS A O 1
ATOM 1677 N N . ASN A 1 214 ? -19.038 12.069 5.756 1.00 95.12 214 ASN A N 1
ATOM 1678 C CA . ASN A 1 214 ? -18.782 13.483 5.451 1.00 95.12 214 ASN A CA 1
ATOM 1679 C C . ASN A 1 214 ? -19.286 14.415 6.559 1.00 95.12 214 ASN A C 1
ATOM 1681 O O . ASN A 1 214 ? -18.593 15.361 6.914 1.00 95.12 214 ASN A O 1
ATOM 1685 N N . HIS A 1 215 ? -20.452 14.125 7.138 1.00 92.69 215 HIS A N 1
ATOM 1686 C CA . HIS A 1 215 ? -21.036 14.914 8.221 1.00 92.69 215 HIS A CA 1
ATOM 1687 C C . HIS A 1 215 ? -20.563 14.447 9.608 1.00 92.69 215 HIS A C 1
ATOM 1689 O O . HIS A 1 215 ? -20.115 13.309 9.794 1.00 92.69 215 HIS A O 1
ATOM 1695 N N . GLY A 1 216 ? -20.752 15.309 10.607 1.00 91.38 216 GLY A N 1
ATOM 1696 C CA . GLY A 1 216 ? -20.374 15.080 12.001 1.00 91.38 216 GLY A CA 1
ATOM 1697 C C . GLY A 1 216 ? -19.119 15.850 12.403 1.00 91.38 216 GLY A C 1
ATOM 1698 O O . GLY A 1 216 ? -18.608 16.660 11.637 1.00 91.38 216 GLY A O 1
ATOM 1699 N N . LYS A 1 217 ? -18.658 15.622 13.632 1.00 92.06 217 LYS A N 1
ATOM 1700 C CA . LYS A 1 217 ? -17.538 16.361 14.219 1.00 92.06 217 LYS A CA 1
ATOM 1701 C C . LYS A 1 217 ? -16.194 15.871 13.672 1.00 92.06 217 LYS A C 1
ATOM 1703 O O . LYS A 1 217 ? -15.967 14.664 13.626 1.00 92.06 217 LYS A O 1
ATOM 1708 N N . GLU A 1 218 ? -15.299 16.783 13.296 1.00 90.94 218 GLU A N 1
ATOM 1709 C CA . GLU A 1 218 ? -14.002 16.462 12.674 1.00 90.94 218 GLU A CA 1
ATOM 1710 C C . GLU A 1 218 ? -13.076 15.650 13.590 1.00 90.94 218 GLU A C 1
ATOM 1712 O O . GLU A 1 218 ? -12.335 14.770 13.144 1.00 90.94 218 GLU A O 1
ATOM 1717 N N . GLU A 1 219 ? -13.146 15.872 14.898 1.00 91.69 219 GLU A N 1
ATOM 1718 C CA . GLU A 1 219 ? -12.425 15.100 15.909 1.00 91.69 219 GLU A CA 1
ATOM 1719 C C . GLU A 1 219 ? -12.850 13.624 15.968 1.00 91.69 219 GLU A C 1
ATOM 1721 O O . GLU A 1 219 ? -12.108 12.811 16.502 1.00 91.69 219 GLU A O 1
ATOM 1726 N N . MET A 1 220 ? -13.980 13.257 15.354 1.00 93.44 220 MET A N 1
ATOM 1727 C CA .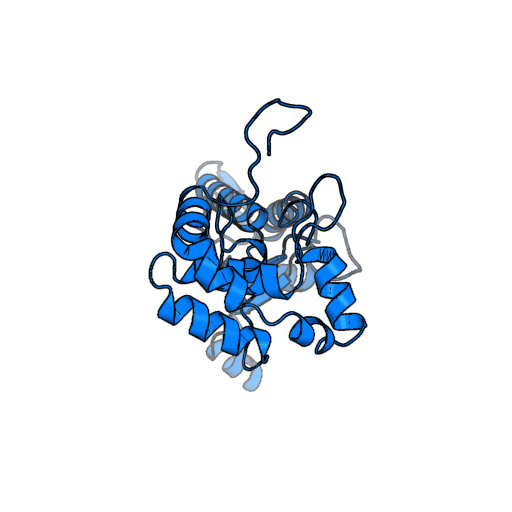 MET A 1 220 ? -14.476 11.878 15.260 1.00 93.44 220 MET A CA 1
ATOM 1728 C C . MET A 1 220 ? -14.295 11.279 13.856 1.00 93.44 220 MET A C 1
ATOM 1730 O O . MET A 1 220 ? -14.974 10.313 13.496 1.00 93.44 220 MET A O 1
ATOM 1734 N N . ARG A 1 221 ? -13.451 11.886 13.012 1.00 96.31 221 ARG A N 1
ATOM 1735 C CA . ARG A 1 221 ? -13.272 11.501 11.605 1.00 96.31 221 ARG A CA 1
ATOM 1736 C C . ARG A 1 221 ? -11.806 11.286 11.248 1.00 96.31 221 ARG A C 1
ATOM 1738 O O . ARG A 1 221 ? -10.915 11.985 11.737 1.00 96.31 221 ARG A O 1
ATOM 1745 N N . ALA A 1 222 ? -11.603 10.334 10.343 1.00 96.50 222 ALA A N 1
ATOM 1746 C CA . ALA A 1 222 ? -10.335 9.997 9.706 1.00 96.50 222 ALA A CA 1
ATOM 1747 C C . ALA A 1 222 ? -10.630 9.525 8.270 1.00 96.50 222 ALA A C 1
ATOM 1749 O O . ALA A 1 222 ? -10.792 8.338 7.995 1.00 96.50 222 ALA A O 1
ATOM 1750 N N . ARG A 1 223 ? -10.818 10.481 7.355 1.00 95.00 223 ARG A N 1
ATOM 1751 C CA . ARG A 1 223 ? -11.393 10.221 6.022 1.00 95.00 223 ARG A CA 1
ATOM 1752 C C . ARG A 1 223 ? -10.383 9.735 4.983 1.00 95.00 223 ARG A C 1
ATOM 1754 O O . ARG A 1 223 ? -10.802 9.218 3.949 1.00 95.00 223 ARG A O 1
ATOM 1761 N N . ASP A 1 224 ? -9.092 9.900 5.253 1.00 94.00 224 ASP A N 1
ATOM 1762 C CA . ASP A 1 224 ? -8.008 9.450 4.376 1.00 94.00 224 ASP A CA 1
ATOM 1763 C C . ASP A 1 224 ? -7.673 7.966 4.595 1.00 94.00 224 ASP A C 1
ATOM 1765 O O . ASP A 1 224 ? -6.989 7.354 3.777 1.00 94.00 224 ASP A O 1
ATOM 1769 N N . LEU A 1 225 ? -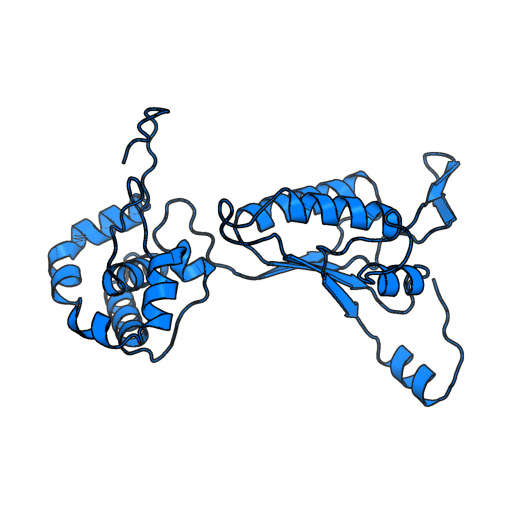8.203 7.366 5.666 1.00 96.25 225 LEU A N 1
ATOM 1770 C CA . LEU A 1 225 ? -8.177 5.924 5.885 1.00 96.25 225 LEU A CA 1
ATOM 1771 C C . LEU A 1 225 ? -9.332 5.215 5.165 1.00 96.25 225 LEU A C 1
ATOM 1773 O O . LEU A 1 225 ? -10.414 5.766 4.931 1.00 96.25 225 LEU A O 1
ATOM 1777 N N . PHE A 1 226 ? -9.106 3.941 4.865 1.00 97.31 226 PHE A N 1
ATOM 1778 C CA . PHE A 1 226 ? -10.115 2.990 4.421 1.00 97.31 226 PHE A CA 1
ATOM 1779 C C . PHE A 1 226 ? -10.495 2.075 5.586 1.00 97.31 226 PHE A C 1
ATOM 1781 O O . PHE A 1 226 ? -9.685 1.811 6.471 1.00 97.31 226 PHE A O 1
ATOM 1788 N N . TYR A 1 227 ? -11.730 1.586 5.580 1.00 97.94 227 TYR A N 1
ATOM 1789 C CA . TYR A 1 227 ? -12.305 0.824 6.686 1.00 97.94 227 TYR A CA 1
ATOM 1790 C C . TYR A 1 227 ? -12.862 -0.488 6.154 1.00 97.94 227 TYR A C 1
ATOM 1792 O O . TYR A 1 227 ? -13.556 -0.495 5.136 1.00 97.94 227 TYR A O 1
ATOM 1800 N N . ALA A 1 228 ? -12.551 -1.581 6.841 1.00 98.50 228 ALA A N 1
ATOM 1801 C CA . ALA A 1 228 ? -12.999 -2.924 6.520 1.00 98.50 228 ALA A CA 1
ATOM 1802 C C . ALA A 1 228 ? -13.464 -3.638 7.795 1.00 98.50 228 ALA A C 1
ATOM 1804 O O . ALA A 1 228 ? -12.874 -3.473 8.866 1.00 98.50 228 ALA A O 1
ATOM 1805 N N . LEU A 1 229 ? -14.519 -4.443 7.670 1.00 98.50 229 LEU A N 1
ATOM 1806 C CA . LEU A 1 229 ? -14.950 -5.346 8.730 1.00 98.50 229 LEU A CA 1
ATOM 1807 C C . LEU A 1 229 ? -14.372 -6.738 8.484 1.00 98.50 229 LEU A C 1
ATOM 1809 O O . LEU A 1 229 ? -14.469 -7.263 7.375 1.00 98.50 229 LEU A O 1
ATOM 1813 N N . TRP A 1 230 ? -13.809 -7.339 9.526 1.00 98.50 230 TRP A N 1
ATOM 1814 C CA . TRP A 1 230 ? -13.415 -8.743 9.537 1.00 98.50 230 TRP A CA 1
ATOM 1815 C C . TRP A 1 230 ? -14.518 -9.539 10.238 1.00 98.50 230 TRP A C 1
ATOM 1817 O O . TRP A 1 230 ? -14.620 -9.539 11.460 1.00 98.50 230 TRP A O 1
ATOM 1827 N N . ILE A 1 231 ? -15.448 -10.090 9.459 1.00 98.62 231 ILE A N 1
ATOM 1828 C CA . ILE A 1 231 ? -16.743 -10.546 9.981 1.00 98.62 231 ILE A CA 1
ATOM 1829 C C . ILE A 1 231 ? -16.684 -12.040 10.329 1.00 98.62 231 ILE A C 1
ATOM 1831 O O . ILE A 1 231 ? -16.503 -12.850 9.421 1.00 98.62 231 ILE A O 1
ATOM 1835 N N . PRO A 1 232 ? -16.892 -12.437 11.598 1.00 98.56 232 PRO A N 1
ATOM 1836 C CA . PRO A 1 232 ? -17.065 -13.838 11.947 1.00 98.56 232 PRO A CA 1
ATOM 1837 C C . PRO A 1 232 ? -18.453 -14.335 11.524 1.00 98.56 232 PRO A C 1
ATOM 1839 O O . PRO A 1 232 ? -19.448 -13.622 11.675 1.00 98.56 232 PRO A O 1
ATOM 1842 N N . ASP A 1 233 ? -18.554 -15.600 11.112 1.00 98.69 233 ASP A N 1
ATOM 1843 C CA . ASP A 1 233 ? -19.831 -16.236 10.743 1.00 98.69 233 ASP A CA 1
ATOM 1844 C C . ASP A 1 233 ? -20.909 -16.089 11.826 1.00 98.69 233 ASP A C 1
ATOM 1846 O O . ASP A 1 233 ? -22.096 -15.972 11.526 1.00 98.69 233 ASP A O 1
ATOM 1850 N N . LEU A 1 234 ? -20.506 -16.084 13.103 1.00 98.75 234 LEU A N 1
ATOM 1851 C CA . LEU A 1 234 ? -21.424 -15.924 14.229 1.00 98.75 234 LEU A CA 1
ATOM 1852 C C . LEU A 1 234 ? -22.171 -14.586 14.185 1.00 98.75 234 LEU A C 1
ATOM 1854 O O . LEU A 1 234 ? -23.353 -14.560 14.519 1.00 98.75 234 LEU A O 1
ATOM 1858 N N . PHE A 1 235 ? -21.518 -13.504 13.751 1.00 98.75 235 PHE A N 1
ATOM 1859 C CA . PHE A 1 235 ? -22.178 -12.209 13.586 1.00 98.75 235 PHE A CA 1
ATOM 1860 C C . PHE A 1 235 ? -23.311 -12.320 12.563 1.00 98.75 235 PHE A C 1
ATOM 1862 O O . PHE A 1 235 ? -24.445 -11.956 12.858 1.00 98.75 235 PHE A O 1
ATOM 1869 N N . MET A 1 236 ? -23.034 -12.919 11.401 1.00 98.75 236 MET A N 1
ATOM 1870 C CA . MET A 1 236 ? -24.034 -13.096 10.344 1.00 98.75 236 MET A CA 1
ATOM 1871 C C . MET A 1 236 ? -25.198 -13.988 10.792 1.00 98.75 236 MET A C 1
ATOM 1873 O O . MET A 1 236 ? -26.351 -13.639 10.555 1.00 98.75 236 MET A O 1
ATOM 1877 N N . LYS A 1 237 ? -24.919 -15.079 11.520 1.00 98.75 237 LYS A N 1
ATOM 1878 C CA . LYS A 1 237 ? -25.955 -15.956 12.099 1.00 98.75 237 LYS A CA 1
ATOM 1879 C C . LYS A 1 237 ? -26.856 -15.219 13.093 1.00 98.75 237 LYS A C 1
ATOM 1881 O O . LYS A 1 237 ? -28.064 -15.430 13.094 1.00 98.75 237 LYS A O 1
ATOM 1886 N N . ARG A 1 238 ? -26.282 -14.354 13.940 1.00 98.56 238 ARG A N 1
ATOM 1887 C CA . ARG A 1 238 ? -27.042 -13.549 14.913 1.00 98.56 238 ARG A CA 1
ATOM 1888 C C . ARG A 1 238 ? -27.892 -12.483 14.234 1.00 98.56 238 ARG A C 1
ATOM 1890 O O . ARG A 1 238 ? -29.024 -12.277 14.654 1.00 98.56 238 ARG A O 1
ATOM 1897 N N . VAL A 1 239 ? -27.382 -11.856 13.175 1.00 98.38 239 VAL A N 1
ATOM 1898 C CA . VAL A 1 239 ? -28.159 -10.921 12.350 1.00 98.38 239 VAL A CA 1
ATOM 1899 C C . VAL A 1 239 ? -29.343 -11.636 11.693 1.00 98.38 239 VAL A C 1
ATOM 1901 O O . VAL A 1 239 ? -30.465 -11.149 11.785 1.00 98.38 239 VAL A O 1
ATOM 1904 N N . GLU A 1 240 ? -29.121 -12.807 11.088 1.00 98.50 240 GLU A N 1
ATOM 1905 C CA . GLU A 1 240 ? -30.174 -13.602 10.439 1.00 98.50 240 GLU A CA 1
ATOM 1906 C C . GLU A 1 240 ? -31.272 -14.031 11.422 1.00 98.50 240 GLU A C 1
ATOM 1908 O O . GLU A 1 240 ? -32.458 -13.920 11.118 1.00 98.50 240 GLU A O 1
ATOM 1913 N N . SER A 1 241 ? -30.895 -14.465 12.628 1.00 98.56 241 SER A N 1
ATOM 1914 C CA . SER A 1 241 ? -31.851 -14.863 13.664 1.00 98.56 241 SER A CA 1
ATOM 1915 C C . SER A 1 241 ? -32.439 -13.689 14.457 1.00 98.56 241 SER A C 1
ATOM 1917 O O . SER A 1 2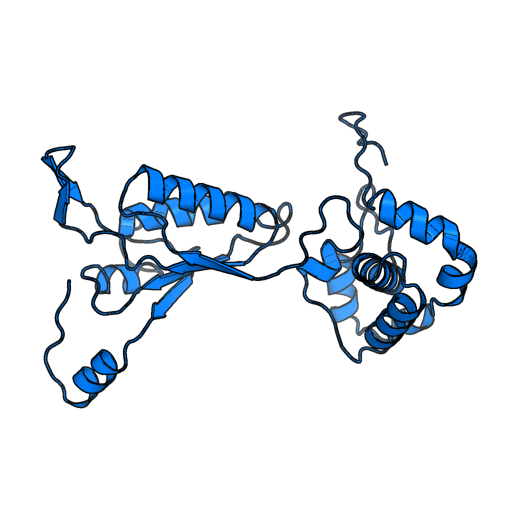41 ? -33.167 -13.934 15.418 1.00 98.56 241 SER A O 1
ATOM 1919 N N . ASN A 1 242 ? -32.077 -12.441 14.131 1.00 98.38 242 ASN A N 1
ATOM 1920 C CA . ASN A 1 242 ? -32.391 -11.240 14.913 1.00 98.38 242 ASN A CA 1
ATOM 1921 C C . ASN A 1 242 ? -32.077 -11.399 16.419 1.00 98.38 242 ASN A C 1
ATOM 1923 O O . ASN A 1 242 ? -32.890 -11.074 17.284 1.00 98.38 242 ASN A O 1
ATOM 1927 N N . GLY A 1 243 ? -30.921 -11.991 16.727 1.00 98.25 243 GLY A N 1
ATOM 1928 C CA . GLY A 1 243 ? -30.463 -12.249 18.090 1.00 98.25 243 GLY A CA 1
ATOM 1929 C C . GLY A 1 243 ? -29.533 -11.164 18.629 1.00 98.25 243 GLY A C 1
ATOM 1930 O O . GLY A 1 243 ? -28.991 -10.353 17.880 1.00 98.25 243 GLY A O 1
ATOM 1931 N N . ASP A 1 244 ? -29.284 -11.206 19.938 1.00 98.38 244 ASP A N 1
ATOM 1932 C CA . ASP A 1 244 ? -28.381 -10.259 20.594 1.00 98.38 244 ASP A CA 1
ATOM 1933 C C . ASP A 1 244 ? -26.925 -10.432 20.140 1.00 98.38 244 ASP A C 1
ATOM 1935 O O . ASP A 1 244 ? -26.450 -11.557 19.912 1.00 98.38 244 ASP A O 1
ATOM 1939 N N . TRP A 1 245 ? -26.209 -9.305 20.082 1.00 98.62 245 TRP A N 1
ATOM 1940 C CA . TRP A 1 245 ? -24.782 -9.222 19.787 1.00 98.62 245 TRP A CA 1
ATOM 1941 C C . TRP A 1 245 ? -24.039 -8.497 20.909 1.00 98.62 245 TRP A C 1
ATOM 1943 O O . TRP A 1 245 ? -24.383 -7.373 21.274 1.00 98.62 245 TRP A O 1
ATOM 1953 N N . SER A 1 246 ? -23.022 -9.152 21.462 1.00 98.44 246 SER A N 1
ATOM 1954 C CA . SER A 1 246 ? -22.207 -8.605 22.545 1.00 98.44 246 SER A CA 1
ATOM 1955 C C . SER A 1 246 ? -21.031 -7.807 21.997 1.00 98.44 246 SER A C 1
ATOM 1957 O O . SER A 1 246 ? -20.381 -8.227 21.040 1.00 98.44 246 SER A O 1
ATOM 1959 N N . LEU A 1 247 ? -20.751 -6.682 22.651 1.00 98.38 247 LEU A N 1
ATOM 1960 C CA . LEU A 1 247 ? -19.567 -5.873 22.405 1.00 98.38 247 LEU A CA 1
ATOM 1961 C C . LEU A 1 247 ? -18.548 -6.071 23.535 1.00 98.38 247 LEU A C 1
ATOM 1963 O O . LEU A 1 247 ? -18.948 -6.095 24.702 1.00 98.38 247 LEU A O 1
ATOM 1967 N N . PHE A 1 248 ? -17.267 -6.198 23.182 1.00 95.44 248 PHE A N 1
ATOM 1968 C CA . PHE A 1 248 ? -16.140 -6.407 24.103 1.00 95.44 248 PHE A CA 1
ATOM 1969 C C . PHE A 1 248 ? -15.069 -5.324 23.956 1.00 95.44 248 PHE A C 1
ATOM 1971 O O . PHE A 1 248 ? -14.890 -4.808 22.825 1.00 95.44 248 PHE A O 1
#

pLDDT: mean 93.95, std 7.1, range [60.72, 98.75]

Foldseek 3Di:
DADPPPRHDPDFFAPLLVVLCVVCVVVLVVLQDLVLLVVDDPVRNVVCVVAQFDDDPNHGPDRPLRLQLLLLCLVCPNNVVSSSVSSVCVSVPVDDADRLSSRARRGNDRPRDAEDEEEQQALDPVSLVVVLVVLLVCQQSNHAYEYEPARHAAFQPADPVVRDTDNGDQQSVQVSLVSQQVRHYPPPPHTHEYEYEYECQAQCNVLLVCQCPPDDDPSSHRNRYHYYYPYDVVVVVCVVVVHDGHHD

Organism: NCBI:txid448109

Sequence (248 aa):
YEDPKTGENASLIAKDVYEIIRKNAALLDSSIIYDRDYNYDYFGYKTLERSYLLRLDGKIVERPQHMLMRVAIGIHKNDIDSALETYNLMSEKWFTHATPTLFNAGSPKPQLSSCFLLTMKEDSIAGIYDTLKNCAMISQSAGGIGLSAHSIRATGSYIKGTNGTSNGLVPMLKVFNDTARYVDQGGGKRKGAFAIYLEPWHADVFAFLDMRKNHGKEEMRARDLFYALWIPDLFMKRVESNGDWSLF

Secondary structure (DSSP, 8-state):
-B-TTT-SB--SS-HHHHHHHHHTHHHHHHH--GGGGGGS-HHHHHHHHHHTS-EETTEE---HHHHHHHHHHHHHTT-HHHHHHHHHHHHTTS----HHHHHHTTSSS-----EEEEE---SSHHHHHHHHHHHHHHHHTT-EEEEE-TTSPPTT-EETTTTEE---HHHHHHHHHHHHHHS-BTTTTB---EEEEE-TTSTTHHHHHHTT-SSS-GGG--TTSEEEE---HHHHHHHHTT------

InterPro domains:
  IPR000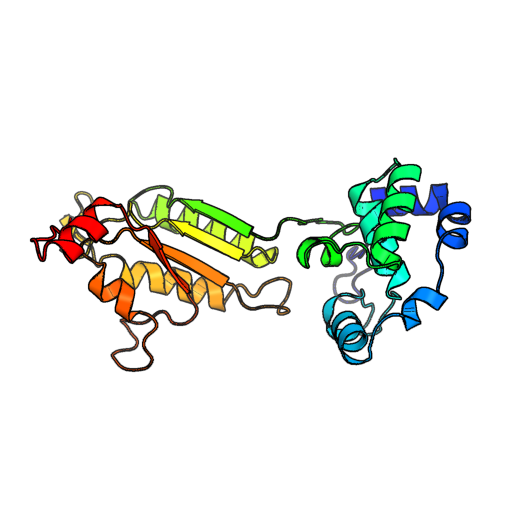788 Ribonucleotide reductase large subunit, C-terminal [PF02867] (113-248)
  IPR008926 Ribonucleotide reductase R1 subunit, N-terminal [SSF48168] (4-111)
  IPR013509 Ribonucleotide reductase large subunit, N-terminal [PF00317] (39-109)
  IPR039718 Ribonucleoside-diphosphate reductase large subunit [PTHR11573] (6-248)

Radius of gyration: 23.7 Å; chains: 1; bounding box: 60×36×70 Å